Protein AF-A0A9W8AQ54-F1 (afdb_monomer)

Foldseek 3Di:
DDFFAKDWFAWAFWWWWLDLVLDFPPQRQDEPPQWDQELVRDTHNDRPPPDRLLCLPDPAQPVRRDIGTTHGQGTFMQGRDDPVCNNVSRNVRSCVVRVHDCQQEDDRPDDHDTTYGSPRDQPPDPLDDDCPQVVNVVVVVLVVVLVVLLVVLVVVQCVLCVVVVVVVVVVVVVVVVVPPDDDDDDDDPPPPFPKDKWFWAADPSLVVSLVSLVVVLVVLVVVLVVLVCLCVCNPVVAHVVSQSNDPVSSVVVNVVSVVVSVVSVVVCVVCVVPSVVSSTHIDDNVPHPDMDIDTPDPPPPPPPDPDVVVVVVVVVVVPDDPPD

Mean predicted aligned error: 15.71 Å

Solvent-accessible surface area (backbone atoms only — not comparable to full-atom values): 19118 Å² total; per-residue (Å²): 133,84,81,56,53,66,43,70,71,41,70,38,67,42,44,21,13,66,43,67,86,58,34,56,92,92,25,53,74,85,56,62,94,83,37,44,80,26,30,74,51,46,62,35,80,72,51,91,87,50,67,40,62,56,32,61,82,45,98,60,40,96,85,72,55,66,55,34,40,30,43,81,52,64,63,43,69,40,75,55,48,54,80,92,49,43,67,64,54,48,52,51,51,42,30,60,77,67,73,51,60,74,83,43,42,38,50,57,93,54,94,48,87,38,22,24,33,47,62,52,76,71,74,84,54,71,93,60,90,57,90,78,42,70,67,56,46,52,52,51,50,53,51,52,51,50,53,49,48,50,50,52,48,52,52,50,48,56,59,66,32,52,63,50,52,51,53,56,53,52,53,50,55,54,65,66,64,71,71,79,67,87,88,76,94,73,96,67,94,70,75,82,70,74,66,44,76,42,7,28,31,88,40,73,70,29,52,52,50,51,49,48,56,51,52,53,55,52,47,48,54,52,51,53,51,50,52,57,38,19,56,72,14,72,71,68,76,34,55,21,41,92,35,65,61,31,69,69,53,39,49,54,51,51,52,54,52,47,53,54,44,50,52,52,51,49,53,50,56,75,38,49,91,48,46,70,60,67,36,29,45,65,42,57,62,92,75,25,83,43,77,48,78,47,69,76,74,75,79,80,75,80,83,81,71,96,47,72,66,59,58,49,52,51,60,56,61,73,63,61,75,86,80,128

Secondary structure (DSSP, 8-state):
-PPPPPEEEEEPPPEEESSGGGSPTT----PPTT-EE-TTS-EES--TT---GGGTTSSS-TTSPPPEEPPPP-EEEETT--GGGHHHHHHHHHHHHTT--TTTEEETTS--SSEEE--PPP----SS--TT-HHHHHHHHHHHHHHHHHHHHHHHHHHHHHHHHHHHHHHHHHHHHTT-S-------------EEEEEEEE-HHHHHHHHHHHHHHHHHHHHHHHHHHHHTTTTTSSTTTTTTT-HHHHHHHHHHHHHHHHHHHHHHHHHHHHHHHHTEEEE-TTT-SEEEEEE------------HHHHHHHHHHTTS----

Organism: NCBI:txid1520584

Structure (mmCIF, N/CA/C/O backbone):
data_AF-A0A9W8AQ54-F1
#
_entry.id   AF-A0A9W8AQ54-F1
#
loop_
_atom_site.group_PDB
_atom_site.id
_atom_site.type_symbol
_atom_site.label_atom_id
_atom_site.label_alt_id
_atom_site.label_comp_id
_atom_site.label_asym_id
_atom_site.label_entity_id
_atom_site.label_seq_id
_atom_site.pdbx_PDB_ins_code
_atom_site.Cartn_x
_atom_site.Cartn_y
_atom_site.Cartn_z
_atom_site.occupancy
_atom_site.B_iso_or_equiv
_atom_site.auth_seq_id
_atom_site.auth_comp_id
_atom_site.auth_asym_id
_atom_site.auth_atom_id
_atom_site.pdbx_PDB_model_num
ATOM 1 N N . GLN A 1 1 ? 33.619 10.192 3.215 1.00 60.91 1 GLN A N 1
ATOM 2 C CA . GLN A 1 1 ? 32.797 9.837 2.039 1.00 60.91 1 GLN A CA 1
ATOM 3 C C . GLN A 1 1 ? 32.658 8.324 2.037 1.00 60.91 1 GLN A C 1
ATOM 5 O O . GLN A 1 1 ? 33.678 7.659 2.167 1.00 60.91 1 GLN A O 1
ATOM 10 N N . CYS A 1 2 ? 31.439 7.783 2.000 1.00 71.31 2 CYS A N 1
ATOM 11 C CA . CYS A 1 2 ? 31.256 6.331 1.921 1.00 71.31 2 CYS A CA 1
ATOM 12 C C . CYS A 1 2 ? 31.605 5.849 0.502 1.00 71.31 2 CYS A C 1
ATOM 14 O O . CYS A 1 2 ? 31.179 6.505 -0.453 1.00 71.31 2 CYS A O 1
ATOM 16 N N . PRO A 1 3 ? 32.363 4.749 0.343 1.00 82.56 3 PRO A N 1
ATOM 17 C CA . PRO A 1 3 ? 32.646 4.187 -0.972 1.00 82.56 3 PRO A CA 1
ATOM 18 C C . PRO A 1 3 ? 31.347 3.700 -1.624 1.00 82.56 3 PRO A C 1
ATOM 20 O O . PRO A 1 3 ? 30.475 3.141 -0.955 1.00 82.56 3 PRO A O 1
ATOM 23 N N . LEU A 1 4 ? 31.204 3.942 -2.927 1.00 85.06 4 LEU A N 1
ATOM 24 C CA . LEU A 1 4 ? 30.067 3.446 -3.698 1.00 85.06 4 LEU A CA 1
ATOM 25 C C . LEU A 1 4 ? 30.150 1.918 -3.788 1.00 85.06 4 LEU A C 1
ATOM 27 O O . LEU A 1 4 ? 31.212 1.364 -4.061 1.00 85.06 4 LEU A O 1
ATOM 31 N N . LEU A 1 5 ? 29.030 1.244 -3.539 1.00 86.94 5 LEU A N 1
ATOM 32 C CA . LEU A 1 5 ? 28.952 -0.215 -3.571 1.00 86.94 5 LEU A CA 1
ATOM 33 C C . LEU A 1 5 ? 28.922 -0.724 -5.015 1.00 86.94 5 LEU A C 1
ATOM 35 O O . LEU A 1 5 ? 28.364 -0.080 -5.906 1.00 86.94 5 LEU A O 1
ATOM 39 N N . ASN A 1 6 ? 29.482 -1.911 -5.231 1.00 87.31 6 ASN A N 1
ATOM 40 C CA . ASN A 1 6 ? 29.351 -2.615 -6.501 1.00 87.31 6 ASN A CA 1
ATOM 41 C C . ASN A 1 6 ? 27.953 -3.217 -6.598 1.00 87.31 6 ASN A C 1
ATOM 43 O O . ASN A 1 6 ? 27.416 -3.721 -5.608 1.00 87.31 6 ASN A O 1
ATOM 47 N N . LYS A 1 7 ? 27.369 -3.173 -7.793 1.00 86.81 7 LYS A N 1
ATOM 48 C CA . LYS A 1 7 ? 26.074 -3.787 -8.056 1.00 86.81 7 LYS A CA 1
ATOM 49 C C . LYS A 1 7 ? 26.233 -4.867 -9.111 1.00 86.81 7 LYS A C 1
ATOM 51 O O . LYS A 1 7 ? 26.654 -4.566 -10.223 1.00 86.81 7 LYS A O 1
ATOM 56 N N . GLN A 1 8 ? 25.911 -6.094 -8.725 1.00 88.62 8 GLN A N 1
ATOM 57 C CA . GLN A 1 8 ? 26.023 -7.269 -9.579 1.00 88.62 8 GLN A CA 1
ATOM 58 C C . GLN A 1 8 ? 24.706 -7.562 -10.298 1.00 88.62 8 GLN A C 1
ATOM 60 O O . GLN A 1 8 ? 23.647 -7.093 -9.865 1.00 88.62 8 GLN A O 1
ATOM 65 N N . ASP A 1 9 ? 24.795 -8.321 -11.387 1.00 86.06 9 ASP A N 1
ATOM 66 C CA . ASP A 1 9 ? 23.662 -8.883 -12.131 1.00 86.06 9 ASP A CA 1
ATOM 67 C C . ASP A 1 9 ? 22.631 -7.847 -12.612 1.00 86.06 9 ASP A C 1
ATOM 69 O O . ASP A 1 9 ? 21.414 -8.063 -12.609 1.00 86.06 9 ASP A O 1
ATOM 73 N N . MET A 1 10 ? 23.104 -6.680 -13.045 1.00 86.12 10 MET A N 1
ATOM 74 C CA . MET A 1 10 ? 22.232 -5.658 -13.611 1.00 86.12 10 MET A CA 1
ATOM 75 C C . MET A 1 10 ? 21.844 -6.036 -15.039 1.00 86.12 10 MET A C 1
ATOM 77 O O . MET A 1 10 ? 22.695 -6.113 -15.917 1.00 86.12 10 MET A O 1
ATOM 81 N N . SER A 1 11 ? 20.549 -6.248 -15.280 1.00 87.50 11 SER A N 1
ATOM 82 C CA . SER A 1 11 ? 20.026 -6.509 -16.625 1.00 87.50 11 SER A CA 1
ATOM 83 C C . SER A 1 11 ? 20.235 -5.302 -17.540 1.00 87.50 11 SER A C 1
ATOM 85 O O . SER A 1 11 ? 19.928 -4.162 -17.168 1.00 87.50 11 SER A O 1
ATOM 87 N N . CYS A 1 12 ? 20.769 -5.572 -18.728 1.00 88.81 12 CYS A N 1
ATOM 88 C CA . CYS A 1 12 ? 20.977 -4.565 -19.749 1.00 88.81 12 CYS A CA 1
ATOM 89 C C . CYS A 1 12 ? 19.658 -4.152 -20.424 1.00 88.81 12 CYS A C 1
ATOM 91 O O . CYS A 1 12 ? 18.777 -4.988 -20.637 1.00 88.81 12 CYS A O 1
ATOM 93 N N . PRO A 1 13 ? 19.499 -2.861 -20.771 1.00 89.38 13 PRO A N 1
ATOM 94 C CA . PRO A 1 13 ? 18.340 -2.408 -21.519 1.00 89.38 13 PRO A CA 1
ATOM 95 C C . PRO A 1 13 ? 18.321 -3.021 -22.923 1.00 89.38 13 PRO A C 1
ATOM 97 O O . PRO A 1 13 ? 19.358 -3.348 -23.505 1.00 89.38 13 PRO A O 1
ATOM 100 N N . LEU A 1 14 ? 17.113 -3.165 -23.465 1.00 90.19 14 LEU A N 1
ATOM 101 C CA . LEU A 1 14 ? 16.890 -3.676 -24.812 1.00 90.19 14 LEU A CA 1
ATOM 102 C C . LEU A 1 14 ? 17.494 -2.716 -25.846 1.00 90.19 14 LEU A C 1
ATOM 104 O O . LEU A 1 14 ? 17.351 -1.499 -25.722 1.00 90.19 14 LEU A O 1
ATOM 108 N N . ILE A 1 15 ? 18.151 -3.261 -26.868 1.00 91.50 15 ILE A N 1
ATOM 109 C CA . ILE A 1 15 ? 18.647 -2.482 -28.006 1.00 91.50 15 ILE A CA 1
ATOM 110 C C . ILE A 1 15 ? 17.586 -2.518 -29.099 1.00 91.50 15 ILE A C 1
ATOM 112 O O . ILE A 1 15 ? 17.071 -3.583 -29.436 1.00 91.50 15 ILE A O 1
ATOM 116 N N . CYS A 1 16 ? 17.272 -1.350 -29.643 1.00 91.38 16 CYS A N 1
ATOM 117 C CA . CYS A 1 16 ? 16.251 -1.155 -30.655 1.00 91.38 16 CYS A CA 1
ATOM 118 C C . CYS A 1 16 ? 16.870 -0.504 -31.883 1.00 91.38 16 CYS A C 1
ATOM 120 O O . CYS A 1 16 ? 17.389 0.606 -31.808 1.00 91.38 16 CYS A O 1
ATOM 122 N N . THR A 1 17 ? 16.830 -1.180 -33.020 1.00 92.31 17 THR A N 1
ATOM 123 C CA . THR A 1 17 ? 17.527 -0.749 -34.233 1.00 92.31 17 THR A CA 1
ATOM 124 C C . THR A 1 17 ? 16.549 -0.379 -35.332 1.00 92.31 17 THR A C 1
ATOM 126 O O . THR A 1 17 ? 15.421 -0.858 -35.369 1.00 92.31 17 THR A O 1
ATOM 129 N N . THR A 1 18 ? 16.964 0.471 -36.268 1.00 88.44 18 THR A N 1
ATOM 130 C CA . THR A 1 18 ? 16.125 0.806 -37.437 1.00 88.44 18 THR A CA 1
ATOM 131 C C . THR A 1 18 ? 16.011 -0.359 -38.420 1.00 88.44 18 THR A C 1
ATOM 133 O O . THR A 1 18 ? 15.066 -0.431 -39.204 1.00 88.44 18 THR A O 1
ATOM 136 N N . LYS A 1 19 ? 16.970 -1.291 -38.373 1.00 88.88 19 LYS A N 1
ATOM 137 C CA . LYS A 1 19 ? 16.975 -2.536 -39.140 1.00 88.88 19 LYS A CA 1
ATOM 138 C C . LYS A 1 19 ? 17.475 -3.688 -38.268 1.00 88.88 19 LYS A C 1
ATOM 140 O O . LYS A 1 19 ? 18.441 -3.485 -37.528 1.00 88.88 19 LYS A O 1
ATOM 145 N N . PRO A 1 20 ? 16.917 -4.903 -38.404 1.00 88.19 20 PRO A N 1
ATOM 146 C CA . PRO A 1 20 ? 17.389 -6.079 -37.665 1.00 88.19 20 PRO A CA 1
ATOM 147 C C . PRO A 1 20 ? 18.885 -6.377 -37.864 1.00 88.19 20 PRO A C 1
ATOM 149 O O . PRO A 1 20 ? 19.552 -6.834 -36.945 1.00 88.19 20 PRO A O 1
ATOM 152 N N . GLU A 1 21 ? 19.430 -6.045 -39.037 1.00 89.31 21 GLU A N 1
ATOM 153 C CA . GLU A 1 21 ? 20.851 -6.214 -39.393 1.00 89.31 21 GLU A CA 1
ATOM 154 C C . GLU A 1 21 ? 21.805 -5.317 -38.593 1.00 89.31 21 GLU A C 1
ATOM 156 O O . GLU A 1 21 ? 23.007 -5.556 -38.561 1.00 89.31 21 GLU A O 1
ATOM 161 N N . TYR A 1 22 ? 21.292 -4.257 -37.966 1.00 91.56 22 TYR A N 1
ATOM 162 C CA . TYR A 1 22 ? 22.093 -3.380 -37.116 1.00 91.56 22 TYR A CA 1
ATOM 163 C C . TYR A 1 22 ? 22.153 -3.865 -35.672 1.00 91.56 22 TYR A C 1
ATOM 165 O O . TYR A 1 22 ? 22.685 -3.152 -34.827 1.00 91.56 22 TYR A O 1
ATOM 173 N N . CYS A 1 23 ? 21.606 -5.040 -35.359 1.00 91.00 23 CYS A N 1
ATOM 174 C CA . CYS A 1 23 ? 21.798 -5.626 -34.044 1.00 91.00 23 CYS A CA 1
ATOM 175 C C . CYS A 1 23 ? 23.272 -6.024 -33.839 1.00 91.00 23 CYS A C 1
ATOM 177 O O . CYS A 1 23 ? 23.932 -6.467 -34.779 1.00 91.00 23 CYS A O 1
ATOM 179 N N . PRO A 1 24 ? 23.810 -5.887 -32.616 1.00 90.44 24 PRO A N 1
ATOM 180 C CA . PRO A 1 24 ? 25.145 -6.374 -32.291 1.00 90.44 24 PRO A CA 1
ATOM 181 C C . PRO A 1 24 ? 25.302 -7.876 -32.567 1.00 90.44 24 PRO A C 1
ATOM 183 O O . PRO A 1 24 ? 24.340 -8.631 -32.368 1.00 90.44 24 PRO A O 1
ATOM 186 N N . PRO A 1 25 ? 26.515 -8.341 -32.917 1.00 87.44 25 PRO A N 1
ATOM 187 C CA . PRO A 1 25 ? 26.765 -9.758 -33.150 1.00 87.44 25 PRO A CA 1
ATOM 188 C C . PRO A 1 25 ? 26.400 -10.580 -31.905 1.00 87.44 25 PRO A C 1
ATOM 190 O O . PRO A 1 25 ? 26.826 -10.276 -30.791 1.00 87.44 25 PRO A O 1
ATOM 193 N N . GLY A 1 26 ? 25.583 -11.619 -32.093 1.00 85.50 26 GLY A N 1
ATOM 194 C CA . GLY A 1 26 ? 25.056 -12.465 -31.012 1.00 85.50 26 GLY A CA 1
ATOM 195 C C . GLY A 1 26 ? 23.721 -12.005 -30.410 1.00 85.50 26 GLY A C 1
ATOM 196 O O . GLY A 1 26 ? 23.089 -12.779 -29.687 1.00 85.50 26 GLY A O 1
ATOM 197 N N . LEU A 1 27 ? 23.258 -10.794 -30.743 1.00 89.25 27 LEU A N 1
ATOM 198 C CA . LEU A 1 27 ? 21.919 -10.288 -30.407 1.00 89.25 27 LEU A CA 1
ATOM 199 C C . LEU A 1 27 ? 20.999 -10.161 -31.627 1.00 89.25 27 LEU A C 1
ATOM 201 O O . LEU A 1 27 ? 19.867 -9.689 -31.503 1.00 89.25 27 LEU A O 1
ATOM 205 N N . GLU A 1 28 ? 21.475 -10.588 -32.792 1.00 89.19 28 GLU A N 1
ATOM 206 C CA . GLU A 1 28 ? 20.687 -10.652 -34.015 1.00 89.19 28 GLU A CA 1
ATOM 207 C C . GLU A 1 28 ? 19.504 -11.623 -33.847 1.00 89.19 28 GLU A C 1
ATOM 209 O O . GLU A 1 28 ? 19.679 -12.753 -33.370 1.00 89.19 28 GLU A O 1
ATOM 214 N N . PRO A 1 29 ? 18.284 -11.194 -34.198 1.00 87.12 29 PRO A N 1
ATOM 215 C CA . PRO A 1 29 ? 17.122 -12.064 -34.184 1.00 87.12 29 PRO A CA 1
ATOM 216 C C . PRO A 1 29 ? 17.163 -13.020 -35.381 1.00 87.12 29 PRO A C 1
ATOM 218 O O . PRO A 1 29 ? 17.184 -12.586 -36.531 1.00 87.12 29 PRO A O 1
ATOM 221 N N . ASP A 1 30 ? 17.122 -14.324 -35.112 1.00 89.75 30 ASP A N 1
ATOM 222 C CA . ASP A 1 30 ? 17.021 -15.364 -36.140 1.00 89.75 30 ASP A CA 1
ATOM 223 C C . ASP A 1 30 ? 15.588 -15.912 -36.178 1.00 89.75 30 ASP A C 1
ATOM 225 O O . ASP A 1 30 ? 15.148 -16.608 -35.256 1.00 89.75 30 ASP A O 1
ATOM 229 N N . CYS A 1 31 ? 14.835 -15.547 -37.220 1.00 87.31 31 CYS A N 1
ATOM 230 C CA . CYS A 1 31 ? 13.462 -16.006 -37.409 1.00 87.31 31 CYS A CA 1
ATOM 231 C C . CYS A 1 31 ? 13.394 -17.163 -38.415 1.00 87.31 31 CYS A C 1
ATOM 233 O O . CYS A 1 31 ? 13.912 -17.051 -39.530 1.00 87.31 31 CYS A O 1
ATOM 235 N N . PRO A 1 32 ? 12.688 -18.262 -38.089 1.00 91.69 32 PRO A N 1
ATOM 236 C CA . PRO A 1 32 ? 12.525 -19.376 -39.011 1.00 91.69 32 PRO A CA 1
ATOM 237 C C . PRO A 1 32 ? 11.721 -18.959 -40.251 1.00 91.69 32 PRO A C 1
ATOM 239 O O . PRO A 1 32 ? 10.906 -18.033 -40.226 1.00 91.69 32 PRO A O 1
ATOM 242 N N . ARG A 1 33 ? 11.931 -19.682 -41.359 1.00 90.06 33 ARG A N 1
ATOM 243 C CA . ARG A 1 33 ? 11.308 -19.375 -42.658 1.00 90.06 33 ARG A CA 1
ATOM 244 C C . ARG A 1 33 ? 9.786 -19.227 -42.536 1.00 90.06 33 ARG A C 1
ATOM 246 O O . ARG A 1 33 ? 9.097 -20.144 -42.091 1.00 90.06 33 ARG A O 1
ATOM 253 N N . GLY A 1 34 ? 9.269 -18.088 -43.001 1.00 87.31 34 GLY A N 1
ATOM 254 C CA . GLY A 1 34 ? 7.837 -17.772 -43.003 1.00 87.31 34 GLY A CA 1
ATOM 255 C C . GLY A 1 34 ? 7.326 -17.077 -41.739 1.00 87.31 34 GLY A C 1
ATOM 256 O O . GLY A 1 34 ? 6.113 -16.957 -41.586 1.00 87.31 34 GLY A O 1
ATOM 257 N N . GLN A 1 35 ? 8.215 -16.641 -40.844 1.00 91.00 35 GLN A N 1
ATOM 258 C CA . GLN A 1 35 ? 7.897 -15.761 -39.719 1.00 91.00 35 GLN A CA 1
ATOM 259 C C . GLN A 1 35 ? 8.627 -14.422 -39.866 1.00 91.00 35 GLN A C 1
ATOM 261 O O . GLN A 1 35 ? 9.705 -14.356 -40.454 1.00 91.00 35 GLN A O 1
ATOM 266 N N . SER A 1 36 ? 8.036 -13.365 -39.319 1.00 88.88 36 SER A N 1
ATOM 267 C CA . SER A 1 36 ? 8.627 -12.032 -39.210 1.00 88.88 36 SER A CA 1
ATOM 268 C C . SER A 1 36 ? 8.912 -11.695 -37.750 1.00 88.88 36 SER A C 1
ATOM 270 O O . SER A 1 36 ? 8.201 -12.150 -36.853 1.00 88.88 36 SER A O 1
ATOM 272 N N . LEU A 1 37 ? 9.936 -10.874 -37.518 1.00 89.81 37 LEU A N 1
ATOM 273 C CA . LEU A 1 37 ? 10.240 -10.330 -36.200 1.00 89.81 37 LEU A CA 1
ATOM 274 C C . LEU A 1 37 ? 9.149 -9.340 -35.776 1.00 89.81 37 LEU A C 1
ATOM 276 O O . LEU A 1 37 ? 8.926 -8.331 -36.447 1.00 89.81 37 LEU A O 1
ATOM 280 N N . CYS A 1 38 ? 8.488 -9.627 -34.662 1.00 88.00 38 CYS A N 1
ATOM 281 C CA . CYS A 1 38 ? 7.476 -8.765 -34.076 1.00 88.00 38 CYS A CA 1
ATOM 282 C C . CYS A 1 38 ? 8.088 -7.748 -33.101 1.00 88.00 38 CYS A C 1
ATOM 284 O O . CYS A 1 38 ? 9.241 -7.853 -32.679 1.00 88.00 38 CYS A O 1
ATOM 286 N N . GLY A 1 39 ? 7.294 -6.743 -32.721 1.00 84.12 39 GLY A N 1
ATOM 287 C CA . GLY A 1 39 ? 7.725 -5.649 -31.844 1.00 84.12 39 GLY A CA 1
ATOM 288 C C . GLY A 1 39 ? 8.056 -6.051 -30.397 1.00 84.12 39 GLY A C 1
ATOM 289 O O . GLY A 1 39 ? 8.547 -5.223 -29.634 1.00 84.12 39 GLY A O 1
ATOM 290 N N . ASP A 1 40 ? 7.811 -7.299 -30.007 1.00 82.06 40 ASP A N 1
ATOM 291 C CA . ASP A 1 40 ? 8.204 -7.877 -28.719 1.00 82.06 40 ASP A CA 1
ATOM 292 C C . ASP A 1 40 ? 9.521 -8.674 -28.781 1.00 82.06 40 ASP A C 1
ATOM 294 O O . ASP A 1 40 ? 9.961 -9.203 -27.762 1.00 82.06 40 ASP A O 1
ATOM 298 N N . GLY A 1 41 ? 10.150 -8.768 -29.959 1.00 83.94 41 GLY A N 1
ATOM 299 C CA . GLY A 1 41 ? 11.363 -9.556 -30.186 1.00 83.94 41 GLY A CA 1
ATOM 300 C C . GLY A 1 41 ? 11.102 -11.032 -30.476 1.00 83.94 41 GLY A C 1
ATOM 301 O O . GLY A 1 41 ? 12.055 -11.795 -30.626 1.00 83.94 41 GLY A O 1
ATOM 302 N N . THR A 1 42 ? 9.837 -11.453 -30.575 1.00 88.31 42 THR A N 1
ATOM 303 C CA . THR A 1 42 ? 9.475 -12.821 -30.957 1.00 88.31 42 THR A CA 1
ATOM 304 C C . THR A 1 42 ? 9.233 -12.932 -32.460 1.00 88.31 42 THR A C 1
ATOM 306 O O . THR A 1 42 ? 8.836 -11.976 -33.123 1.00 88.31 42 THR A O 1
ATOM 309 N N . CYS A 1 43 ? 9.478 -14.115 -33.018 1.00 89.00 43 CYS A N 1
ATOM 310 C CA . CYS A 1 43 ? 9.192 -14.406 -34.419 1.00 89.00 43 CYS A CA 1
ATOM 311 C C . CYS A 1 43 ? 7.79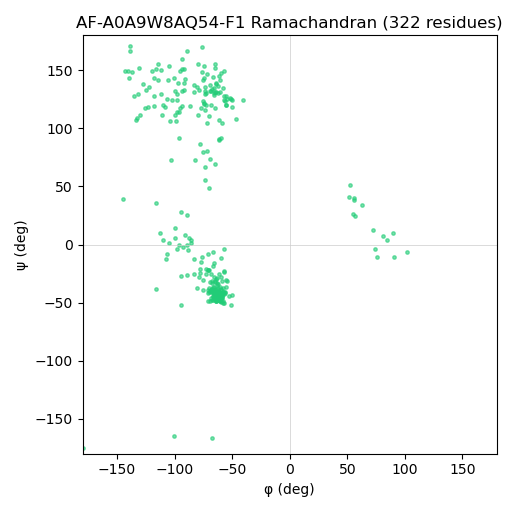8 -15.027 -34.528 1.00 89.00 43 CYS A C 1
ATOM 313 O O . CYS A 1 43 ? 7.543 -16.086 -33.952 1.00 89.00 43 CYS A O 1
ATOM 315 N N . GLN A 1 44 ? 6.888 -14.379 -35.257 1.00 91.62 44 GLN A N 1
ATOM 316 C CA . GLN A 1 44 ? 5.531 -14.886 -35.486 1.00 91.62 44 GLN A CA 1
ATOM 317 C C . GLN A 1 44 ? 5.100 -14.660 -36.939 1.00 91.62 44 GLN A C 1
ATOM 319 O O . GLN A 1 44 ? 5.747 -13.941 -37.697 1.00 91.62 44 GLN A O 1
ATOM 324 N N . LYS A 1 45 ? 4.015 -15.320 -37.359 1.00 89.38 45 LYS A N 1
ATOM 325 C CA . LYS A 1 45 ? 3.450 -15.148 -38.712 1.00 89.38 45 LYS A CA 1
ATOM 326 C C . LYS A 1 45 ? 2.620 -13.872 -38.854 1.00 89.38 45 LYS A C 1
ATOM 328 O O . LYS A 1 45 ? 2.503 -13.356 -39.958 1.00 89.38 45 LYS A O 1
ATOM 333 N N . ASP A 1 46 ? 2.034 -13.404 -37.756 1.00 89.94 46 ASP A N 1
ATOM 334 C CA . ASP A 1 46 ? 1.238 -12.184 -37.692 1.00 89.94 46 ASP A CA 1
ATOM 335 C C . ASP A 1 46 ? 1.649 -11.394 -36.444 1.00 89.94 46 ASP A C 1
ATOM 337 O O . ASP A 1 46 ? 1.683 -11.945 -35.346 1.00 89.94 46 ASP A O 1
ATOM 341 N N . CYS A 1 47 ? 1.981 -10.117 -36.628 1.00 85.12 47 CYS A N 1
ATOM 342 C CA . CYS A 1 47 ? 2.415 -9.209 -35.566 1.00 85.12 47 CYS A CA 1
ATOM 343 C C . CYS A 1 47 ? 1.394 -8.085 -35.306 1.00 85.12 47 CYS A C 1
ATOM 345 O O . CYS A 1 47 ? 1.706 -7.130 -34.597 1.00 85.12 47 CYS A O 1
ATOM 347 N N . SER A 1 48 ? 0.191 -8.165 -35.887 1.00 83.06 48 SER A N 1
ATOM 348 C CA . SER A 1 48 ? -0.803 -7.080 -35.907 1.00 83.06 48 SER A CA 1
ATOM 349 C C . SER A 1 48 ? -1.308 -6.634 -34.524 1.00 83.06 48 SER A C 1
ATOM 351 O O . SER A 1 48 ? -1.700 -5.481 -34.361 1.00 83.06 48 SER A O 1
ATOM 353 N N . LEU A 1 49 ? -1.255 -7.511 -33.515 1.00 82.00 49 LEU A N 1
ATOM 354 C CA . LEU A 1 49 ? -1.688 -7.231 -32.135 1.00 82.00 49 LEU A CA 1
ATOM 355 C C . LEU A 1 49 ? -0.535 -7.018 -31.140 1.00 82.00 49 LEU A C 1
ATOM 357 O O . LEU A 1 49 ? -0.782 -6.830 -29.948 1.00 82.00 49 LEU A O 1
ATOM 361 N N . ILE A 1 50 ? 0.721 -7.067 -31.591 1.00 81.44 50 ILE A N 1
ATOM 362 C CA . ILE A 1 50 ? 1.883 -7.046 -30.698 1.00 81.44 50 ILE A CA 1
ATOM 363 C C . ILE A 1 50 ? 2.406 -5.621 -30.565 1.00 81.44 50 ILE A C 1
ATOM 365 O O . ILE A 1 50 ? 2.863 -5.006 -31.528 1.00 81.44 50 ILE A O 1
ATOM 369 N N . LEU A 1 51 ? 2.364 -5.101 -29.337 1.00 82.00 51 LEU A N 1
ATOM 370 C CA . LEU A 1 51 ? 2.888 -3.778 -29.031 1.00 82.00 51 LEU A CA 1
ATOM 371 C C . LEU A 1 51 ? 4.417 -3.773 -29.143 1.00 82.00 51 LEU A C 1
ATOM 373 O O . LEU A 1 51 ? 5.096 -4.619 -28.559 1.00 82.00 51 LEU A O 1
ATOM 377 N N . ASN A 1 52 ? 4.960 -2.781 -29.844 1.00 84.31 52 ASN A N 1
ATOM 378 C CA . ASN A 1 52 ? 6.400 -2.627 -29.978 1.00 84.31 52 ASN A CA 1
ATOM 379 C C . ASN A 1 52 ? 7.030 -2.106 -28.678 1.00 84.31 52 ASN A C 1
ATOM 381 O O . ASN A 1 52 ? 6.776 -0.970 -28.264 1.00 84.31 52 ASN A O 1
ATOM 385 N N . GLN A 1 53 ? 7.878 -2.923 -28.053 1.00 84.19 53 GLN A N 1
ATOM 386 C CA . GLN A 1 53 ? 8.590 -2.569 -26.825 1.00 84.19 53 GLN A CA 1
ATOM 387 C C . GLN A 1 53 ? 9.558 -1.395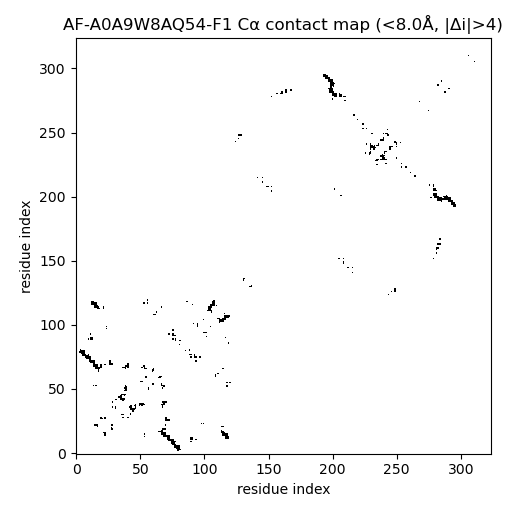 -27.043 1.00 84.19 53 GLN A C 1
ATOM 389 O O . GLN A 1 53 ? 9.739 -0.578 -26.141 1.00 84.19 53 GLN A O 1
ATOM 394 N N . CYS A 1 54 ? 10.098 -1.240 -28.255 1.00 86.38 54 CYS A N 1
ATOM 395 C CA . CYS A 1 54 ? 11.004 -0.151 -28.624 1.00 86.38 54 CYS A CA 1
ATOM 396 C C . CYS A 1 54 ? 10.330 1.218 -28.734 1.00 86.38 54 CYS A C 1
ATOM 398 O O . CYS A 1 54 ? 10.991 2.249 -28.621 1.00 86.38 54 CYS A O 1
ATOM 400 N N . ASN A 1 55 ? 9.011 1.256 -28.935 1.00 84.06 55 ASN A N 1
ATOM 401 C CA . ASN A 1 55 ? 8.285 2.518 -29.060 1.00 84.06 55 ASN A CA 1
ATOM 402 C C . ASN A 1 55 ? 7.876 3.100 -27.702 1.00 84.06 55 ASN A C 1
ATOM 404 O O . ASN A 1 55 ? 7.231 4.144 -27.659 1.00 84.06 55 ASN A O 1
ATOM 408 N N . CYS A 1 56 ? 8.222 2.453 -26.584 1.00 78.38 56 CYS A N 1
ATOM 409 C CA . CYS A 1 56 ? 7.939 2.959 -25.238 1.00 78.38 56 CYS A CA 1
ATOM 410 C C . CYS A 1 56 ? 6.452 3.287 -24.984 1.00 78.38 56 CYS A C 1
ATOM 412 O O . CYS A 1 56 ? 6.112 4.115 -24.136 1.00 78.38 56 CYS A O 1
ATOM 414 N N . GLY A 1 57 ? 5.548 2.621 -25.711 1.00 74.25 57 GLY A N 1
ATOM 415 C CA . GLY A 1 57 ? 4.104 2.855 -25.661 1.00 74.25 57 GLY A CA 1
ATOM 416 C C . GLY A 1 57 ? 3.597 4.040 -26.491 1.00 74.25 57 GLY A C 1
ATOM 417 O O . GLY A 1 57 ? 2.417 4.361 -26.373 1.00 74.25 57 GLY A O 1
ATOM 418 N N . ALA A 1 58 ? 4.446 4.681 -27.297 1.00 72.81 58 ALA A N 1
ATOM 419 C CA . ALA A 1 58 ? 4.019 5.564 -28.378 1.00 72.81 58 ALA A CA 1
ATOM 420 C C . ALA A 1 58 ? 3.607 4.742 -29.612 1.00 72.81 58 ALA A C 1
ATOM 422 O O . ALA A 1 58 ? 4.078 3.621 -29.808 1.00 72.81 58 ALA A O 1
ATOM 423 N N . GLU A 1 59 ? 2.745 5.302 -30.463 1.00 69.62 59 GLU A N 1
ATOM 424 C CA . GLU A 1 59 ? 2.378 4.666 -31.738 1.00 69.62 59 GLU A CA 1
ATOM 425 C C . GLU A 1 59 ? 3.586 4.596 -32.686 1.00 69.62 59 GLU A C 1
ATOM 427 O O . GLU A 1 59 ? 3.799 3.587 -33.357 1.00 69.62 59 GLU A O 1
ATOM 432 N N . THR A 1 60 ? 4.439 5.625 -32.669 1.00 72.75 60 THR A N 1
ATOM 433 C CA . THR A 1 60 ? 5.636 5.729 -33.513 1.00 72.75 60 THR A CA 1
ATOM 434 C C . THR A 1 60 ? 6.817 6.328 -32.754 1.00 72.75 60 THR A C 1
ATOM 436 O O . THR A 1 60 ? 6.641 7.176 -31.877 1.00 72.75 60 THR A O 1
ATOM 439 N N . TYR A 1 61 ? 8.036 5.926 -33.125 1.00 77.19 61 TYR A N 1
ATOM 440 C CA . TYR A 1 61 ? 9.263 6.587 -32.677 1.00 77.19 61 TYR A CA 1
ATOM 441 C C . TYR A 1 61 ? 9.271 8.061 -33.142 1.00 77.19 61 TYR A C 1
ATOM 443 O O . TYR A 1 61 ? 8.836 8.322 -34.268 1.00 77.19 61 TYR A O 1
ATOM 451 N N . PRO A 1 62 ? 9.761 9.034 -32.342 1.00 70.12 62 PRO A N 1
ATOM 452 C CA . PRO A 1 62 ? 9.680 10.464 -32.674 1.00 70.12 62 PRO A CA 1
ATOM 453 C C . PRO A 1 62 ? 10.313 10.856 -34.017 1.00 70.12 62 PRO A C 1
ATOM 455 O O . PRO A 1 62 ? 9.911 11.850 -34.611 1.00 70.12 62 PRO A O 1
ATOM 458 N N . TYR A 1 63 ? 11.261 10.058 -34.515 1.00 77.38 63 TYR A N 1
ATOM 459 C CA . TYR A 1 63 ? 11.961 10.286 -35.785 1.00 77.38 63 TYR A CA 1
ATOM 460 C C . TYR A 1 63 ? 11.403 9.446 -36.950 1.00 77.38 63 TYR A C 1
ATOM 462 O O . TYR A 1 63 ? 12.038 9.312 -37.991 1.00 77.38 63 TYR A O 1
ATOM 470 N N . GLY A 1 64 ? 10.213 8.855 -36.789 1.00 68.88 64 GLY A N 1
ATOM 471 C CA . GLY A 1 64 ? 9.424 8.253 -37.871 1.00 68.88 64 GLY A CA 1
ATOM 472 C C . GLY A 1 64 ? 9.899 6.893 -38.400 1.00 68.88 64 GLY A C 1
ATOM 473 O O . GLY A 1 64 ? 9.152 6.244 -39.129 1.00 68.88 64 GLY A O 1
ATOM 474 N N . ALA A 1 65 ? 11.094 6.424 -38.032 1.00 78.50 65 ALA A N 1
ATOM 475 C CA . ALA A 1 65 ? 11.574 5.097 -38.414 1.00 78.50 65 ALA A CA 1
ATOM 476 C C . ALA A 1 65 ? 10.983 3.997 -37.503 1.00 78.50 65 ALA A C 1
ATOM 478 O O . ALA A 1 65 ? 10.976 4.166 -36.279 1.00 78.50 65 ALA A O 1
ATOM 479 N N . PRO A 1 66 ? 10.514 2.860 -38.055 1.00 84.00 66 PRO A N 1
ATOM 480 C CA . PRO A 1 66 ? 10.144 1.707 -37.244 1.00 84.00 66 PRO A CA 1
ATOM 481 C C . PRO A 1 66 ? 11.394 1.144 -36.560 1.00 84.00 66 PRO A C 1
ATOM 483 O O . PRO A 1 66 ? 12.419 0.920 -37.203 1.00 84.00 66 PRO A O 1
ATOM 486 N N . LEU A 1 67 ? 11.303 0.927 -35.250 1.00 88.75 67 LEU A N 1
ATOM 487 C CA . LEU A 1 67 ? 12.360 0.293 -34.472 1.00 88.75 67 LEU A CA 1
ATOM 488 C C . LEU A 1 67 ? 12.070 -1.196 -34.301 1.00 88.75 67 LEU A C 1
ATOM 490 O O . LEU A 1 67 ? 10.937 -1.586 -34.024 1.00 88.75 67 LEU A O 1
ATOM 494 N N . TYR A 1 68 ? 13.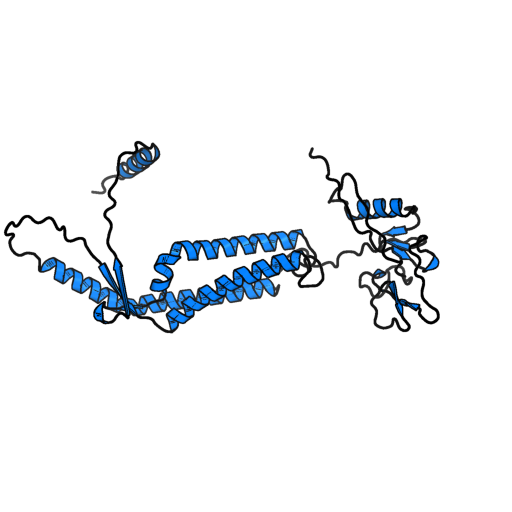105 -2.013 -34.414 1.00 90.50 68 TYR A N 1
ATOM 495 C CA . TYR A 1 68 ? 13.062 -3.453 -34.229 1.00 90.50 68 TYR A CA 1
ATOM 496 C C . TYR A 1 68 ? 13.848 -3.829 -32.971 1.00 90.50 68 TYR A C 1
ATOM 498 O O . TYR A 1 68 ? 14.987 -3.384 -32.816 1.00 90.50 68 TYR A O 1
ATOM 506 N N . PRO A 1 69 ? 13.268 -4.626 -32.063 1.00 92.50 69 PRO A N 1
ATOM 507 C CA . PRO A 1 69 ? 13.976 -5.090 -30.878 1.00 92.50 69 PRO A CA 1
ATOM 508 C C . PRO A 1 69 ? 15.015 -6.157 -31.242 1.00 92.50 69 PRO A C 1
ATOM 510 O O . PRO A 1 69 ? 14.703 -7.143 -31.910 1.00 92.50 69 PRO A O 1
ATOM 513 N N . CYS A 1 70 ? 16.245 -5.988 -30.762 1.00 91.19 70 CYS A N 1
ATOM 514 C CA . CYS A 1 70 ? 17.252 -7.046 -30.767 1.00 91.19 70 CYS A CA 1
ATOM 515 C C . CYS A 1 70 ? 16.963 -8.071 -29.658 1.00 91.19 70 CYS A C 1
ATOM 517 O O . CYS A 1 70 ? 16.136 -7.845 -28.773 1.00 91.19 70 CYS A O 1
ATOM 519 N N . LYS A 1 71 ? 17.669 -9.205 -29.658 1.00 87.81 71 LYS A N 1
ATOM 520 C CA . LYS A 1 71 ? 17.583 -10.177 -28.561 1.00 87.81 71 LYS A CA 1
ATOM 521 C C . LYS A 1 71 ? 18.002 -9.531 -27.233 1.00 87.81 71 LYS A C 1
ATOM 523 O O . LYS A 1 71 ? 18.868 -8.655 -27.207 1.00 87.81 71 LYS A O 1
ATOM 528 N N . ALA A 1 72 ? 17.398 -9.977 -26.130 1.00 82.81 72 ALA A N 1
ATOM 529 C CA . ALA A 1 72 ? 17.731 -9.483 -24.797 1.00 82.81 72 ALA A CA 1
ATOM 530 C C . ALA A 1 72 ? 19.234 -9.644 -24.512 1.00 82.81 72 ALA A C 1
ATOM 532 O O . ALA A 1 72 ? 19.801 -10.730 -24.662 1.00 82.81 72 ALA A O 1
ATOM 533 N N . SER A 1 73 ? 19.859 -8.544 -24.108 1.00 78.62 73 SER A N 1
ATOM 534 C CA . SER A 1 73 ? 21.244 -8.494 -23.659 1.00 78.62 73 SER A CA 1
ATOM 535 C C . SER A 1 73 ? 21.364 -9.109 -22.257 1.00 78.62 73 SER A C 1
ATOM 537 O O . SER A 1 73 ? 20.395 -9.176 -21.499 1.00 78.62 73 SER A O 1
ATOM 539 N N . GLY A 1 74 ? 22.548 -9.635 -21.935 1.00 84.69 74 GLY A N 1
ATOM 540 C CA . GLY A 1 74 ? 22.805 -10.316 -20.664 1.00 84.69 74 GLY A CA 1
ATOM 541 C C . GLY A 1 74 ? 22.771 -9.392 -19.439 1.00 84.69 74 GLY A C 1
ATOM 542 O O . GLY A 1 74 ? 22.313 -8.248 -19.483 1.00 84.69 74 GLY A O 1
ATOM 543 N N . THR A 1 75 ? 23.272 -9.903 -18.318 1.00 88.62 75 THR A N 1
ATOM 544 C CA . THR A 1 75 ? 23.504 -9.115 -17.105 1.00 88.62 75 THR A CA 1
ATOM 545 C C . THR A 1 75 ? 24.951 -8.630 -17.040 1.00 88.62 75 THR A C 1
ATOM 547 O O . THR A 1 75 ? 25.860 -9.280 -17.557 1.00 88.62 75 THR A O 1
ATOM 550 N N . VAL A 1 76 ? 25.166 -7.471 -16.414 1.00 90.50 76 VAL A N 1
ATOM 551 C CA . VAL A 1 76 ? 26.493 -6.878 -16.205 1.00 90.50 76 VAL A CA 1
ATOM 552 C C . VAL A 1 76 ? 26.702 -6.458 -14.757 1.00 90.50 76 VAL A C 1
ATOM 554 O O . VAL A 1 76 ? 25.764 -6.071 -14.055 1.00 90.50 76 VAL A O 1
ATOM 557 N N . ASP A 1 77 ? 27.963 -6.466 -14.340 1.00 89.69 77 ASP A N 1
ATOM 558 C CA . ASP A 1 77 ? 28.386 -5.982 -13.032 1.00 89.69 77 ASP A CA 1
ATOM 559 C C . ASP A 1 77 ? 28.919 -4.554 -13.145 1.00 89.69 77 ASP A C 1
ATOM 561 O O . ASP A 1 77 ? 29.786 -4.250 -13.966 1.00 89.69 77 ASP A O 1
ATOM 565 N N . ILE A 1 78 ? 28.410 -3.664 -12.294 1.00 89.25 78 ILE A N 1
ATOM 566 C CA . ILE A 1 78 ? 28.775 -2.247 -12.298 1.00 89.25 78 ILE A CA 1
ATOM 567 C C . ILE A 1 78 ? 29.578 -1.942 -11.031 1.00 89.25 78 ILE A C 1
ATOM 569 O O . ILE A 1 78 ? 29.010 -1.956 -9.927 1.00 89.25 78 ILE A O 1
ATOM 573 N N . PRO A 1 79 ? 30.884 -1.642 -11.153 1.00 88.31 79 PRO A N 1
ATOM 574 C CA . PRO A 1 79 ? 31.672 -1.184 -10.022 1.00 88.31 79 PRO A CA 1
ATOM 575 C C . PRO A 1 79 ? 31.281 0.250 -9.644 1.00 88.31 79 PRO A C 1
ATOM 577 O O . PRO A 1 79 ? 30.957 1.060 -10.512 1.00 88.31 79 PRO A O 1
ATOM 580 N N . SER A 1 80 ? 31.340 0.585 -8.352 1.00 86.25 80 SER A N 1
ATOM 581 C CA . SER A 1 80 ? 31.087 1.948 -7.851 1.00 86.25 80 SER A CA 1
ATOM 582 C C . SER A 1 80 ? 29.750 2.542 -8.327 1.00 86.25 80 SER A C 1
ATOM 584 O O . SER A 1 80 ? 29.689 3.651 -8.864 1.00 86.25 80 SER A O 1
ATOM 586 N N . PHE A 1 81 ? 28.658 1.801 -8.142 1.00 85.44 81 PHE A N 1
ATOM 587 C CA . PHE A 1 81 ? 27.345 2.175 -8.655 1.00 85.44 81 PHE A CA 1
ATOM 588 C C . PHE A 1 81 ? 26.820 3.463 -7.999 1.00 85.44 81 PHE A C 1
ATOM 590 O O . PHE A 1 81 ? 26.557 3.501 -6.795 1.00 85.44 81 PHE A O 1
ATOM 597 N N . ASN A 1 82 ? 26.608 4.509 -8.806 1.00 85.06 82 ASN A N 1
ATOM 598 C CA . ASN A 1 82 ? 25.953 5.742 -8.372 1.00 85.06 82 ASN A CA 1
ATOM 599 C C . ASN A 1 82 ? 24.459 5.725 -8.762 1.00 85.06 82 ASN A C 1
ATOM 601 O O . ASN A 1 82 ? 24.142 5.801 -9.953 1.00 85.06 82 ASN A O 1
ATOM 605 N N . PRO A 1 83 ? 23.523 5.689 -7.792 1.00 81.62 83 PRO A N 1
ATOM 606 C CA . PRO A 1 83 ? 22.087 5.651 -8.072 1.00 81.62 83 PRO A CA 1
ATOM 607 C C . PRO A 1 83 ? 21.570 6.848 -8.877 1.00 81.62 83 PRO A C 1
ATOM 609 O O . PRO A 1 83 ? 20.585 6.701 -9.600 1.00 81.62 83 PRO A O 1
ATOM 612 N N . SER A 1 84 ? 22.222 8.011 -8.771 1.00 79.56 84 SER A N 1
ATOM 613 C CA . SER A 1 84 ? 21.796 9.241 -9.449 1.00 79.56 84 SER A CA 1
ATOM 614 C C . SER A 1 84 ? 21.943 9.159 -10.969 1.00 79.56 84 SER A C 1
ATOM 616 O O . SER A 1 84 ? 21.115 9.712 -11.683 1.00 79.56 84 SER A O 1
ATOM 618 N N . ASN A 1 85 ? 22.935 8.408 -11.461 1.00 82.44 85 ASN A N 1
ATOM 619 C CA . ASN A 1 85 ? 23.221 8.239 -12.891 1.00 82.44 85 ASN A CA 1
ATOM 620 C C . ASN A 1 85 ? 23.027 6.780 -13.328 1.00 82.44 85 ASN A C 1
ATOM 622 O O . ASN A 1 85 ? 23.778 6.262 -14.153 1.00 82.44 85 ASN A O 1
ATOM 626 N N . LYS A 1 86 ? 22.030 6.098 -12.746 1.00 83.38 86 LYS A N 1
ATOM 627 C CA . LYS A 1 86 ? 21.794 4.666 -12.967 1.00 83.38 86 LYS A CA 1
ATOM 628 C C . LYS A 1 86 ? 21.741 4.297 -14.453 1.00 83.38 86 LYS A C 1
ATOM 630 O O . LYS A 1 86 ? 22.416 3.351 -14.835 1.00 83.38 86 LYS A O 1
ATOM 635 N N . SER A 1 87 ? 20.920 4.974 -15.257 1.00 83.25 87 SER A N 1
ATOM 636 C CA . SER A 1 87 ? 20.710 4.597 -16.663 1.00 83.25 87 SER A CA 1
ATOM 637 C C . SER A 1 87 ? 21.988 4.744 -17.481 1.00 83.25 87 SER A C 1
ATOM 639 O O . SER A 1 87 ? 22.405 3.782 -18.112 1.00 83.25 87 SER A O 1
ATOM 641 N N . ALA A 1 88 ? 22.669 5.887 -17.375 1.00 85.75 88 ALA A N 1
ATOM 642 C CA . ALA A 1 88 ? 23.934 6.128 -18.065 1.00 85.75 88 ALA A CA 1
ATOM 643 C C . ALA A 1 88 ? 25.018 5.102 -17.685 1.00 85.75 88 ALA A C 1
ATOM 645 O O . ALA A 1 88 ? 25.683 4.567 -18.566 1.00 85.75 88 ALA A O 1
ATOM 646 N N . LEU A 1 89 ? 25.160 4.778 -16.391 1.00 89.12 89 LEU A N 1
ATOM 647 C CA . LEU A 1 89 ? 26.135 3.783 -15.924 1.00 89.12 89 LEU A CA 1
ATOM 648 C C . LEU A 1 89 ? 25.815 2.368 -16.413 1.00 89.12 89 LEU A C 1
ATOM 650 O O . LEU A 1 89 ? 26.726 1.620 -16.757 1.00 89.12 89 LEU A O 1
ATOM 654 N N . VAL A 1 90 ? 24.532 1.992 -16.434 1.00 88.88 90 VAL A N 1
ATOM 655 C CA . VAL A 1 90 ? 24.103 0.683 -16.944 1.00 88.88 90 VAL A CA 1
ATOM 656 C C . VAL A 1 90 ? 24.340 0.603 -18.449 1.00 88.88 90 VAL A C 1
ATOM 658 O O . VAL A 1 90 ? 24.943 -0.361 -18.902 1.00 88.88 90 VAL A O 1
ATOM 661 N N . ILE A 1 91 ? 23.927 1.615 -19.216 1.00 88.94 91 ILE A N 1
ATOM 662 C CA . ILE A 1 91 ? 24.111 1.655 -20.674 1.00 88.94 91 ILE A CA 1
ATOM 663 C C . ILE A 1 91 ? 25.595 1.569 -21.037 1.00 88.94 91 ILE A C 1
ATOM 665 O O . ILE A 1 91 ? 25.960 0.781 -21.900 1.00 88.94 91 ILE A O 1
ATOM 669 N N . ASP A 1 92 ? 26.459 2.315 -20.350 1.00 89.94 92 ASP A N 1
ATOM 670 C CA . ASP A 1 92 ? 27.906 2.288 -20.575 1.00 89.94 92 ASP A CA 1
ATOM 671 C C . ASP A 1 92 ? 28.522 0.917 -20.237 1.00 89.94 92 ASP A C 1
ATOM 673 O O . ASP A 1 92 ? 29.257 0.347 -21.043 1.00 89.94 92 ASP A O 1
ATOM 677 N N . ALA A 1 93 ? 28.162 0.314 -19.098 1.00 90.94 93 ALA A N 1
ATOM 678 C CA . ALA A 1 93 ? 28.618 -1.036 -18.754 1.00 90.94 93 ALA A CA 1
ATOM 679 C C . ALA A 1 93 ? 28.157 -2.088 -19.783 1.00 90.94 93 ALA A C 1
ATOM 681 O O . ALA A 1 93 ? 28.943 -2.942 -20.201 1.00 90.94 93 ALA A O 1
ATOM 682 N N . CYS A 1 94 ? 26.909 -1.991 -20.241 1.00 90.56 94 CYS A N 1
ATOM 683 C CA . CYS A 1 94 ? 26.347 -2.868 -21.265 1.00 90.56 94 CYS A CA 1
ATOM 684 C C . CYS A 1 94 ? 27.017 -2.669 -22.629 1.00 90.56 94 CYS A C 1
ATOM 686 O O . CYS A 1 94 ? 27.392 -3.650 -23.271 1.00 90.56 94 CYS A O 1
ATOM 688 N N . ALA A 1 95 ? 27.245 -1.423 -23.048 1.00 90.69 95 ALA A N 1
ATOM 689 C CA . ALA A 1 95 ? 27.941 -1.101 -24.289 1.00 90.69 95 ALA A CA 1
ATOM 690 C C . ALA A 1 95 ? 29.362 -1.682 -24.302 1.00 90.69 95 ALA A C 1
ATOM 692 O O . ALA A 1 95 ? 29.757 -2.300 -25.289 1.00 90.69 95 ALA A O 1
ATOM 693 N N . ARG A 1 96 ? 30.095 -1.584 -23.183 1.00 89.56 96 ARG A N 1
ATOM 694 C CA . ARG A 1 96 ? 31.426 -2.197 -23.037 1.00 89.56 96 ARG A CA 1
ATOM 695 C C . ARG A 1 96 ? 31.377 -3.719 -23.115 1.00 89.56 96 ARG A C 1
ATOM 697 O O . ARG A 1 96 ? 32.220 -4.308 -23.780 1.00 89.56 96 ARG A O 1
ATOM 704 N N . SER A 1 97 ? 30.391 -4.357 -22.479 1.00 90.00 97 SER A N 1
ATOM 705 C CA . SER A 1 97 ? 30.245 -5.821 -22.527 1.00 90.00 97 SER A CA 1
ATOM 706 C C . SER A 1 97 ? 29.968 -6.351 -23.940 1.00 90.00 97 SER A C 1
ATOM 708 O O . SER A 1 97 ? 30.369 -7.463 -24.274 1.00 90.00 97 SER A O 1
ATOM 710 N N . LEU A 1 98 ? 29.326 -5.533 -24.780 1.00 88.94 98 LEU A N 1
ATOM 711 C CA . LEU A 1 98 ? 28.965 -5.856 -26.161 1.00 88.94 98 LEU A CA 1
ATOM 712 C C . LEU A 1 98 ? 29.942 -5.269 -27.198 1.00 88.94 98 LEU A C 1
ATOM 714 O O . LEU A 1 98 ? 29.693 -5.392 -28.394 1.00 88.94 98 LEU A O 1
ATOM 718 N N . ASN A 1 99 ? 31.044 -4.641 -26.762 1.00 89.12 99 ASN A N 1
ATOM 719 C CA . ASN A 1 99 ? 32.011 -3.941 -27.619 1.00 89.12 99 ASN A CA 1
ATOM 720 C C . ASN A 1 99 ? 31.366 -2.926 -28.587 1.00 89.12 99 ASN A C 1
ATOM 722 O O . ASN A 1 99 ? 31.754 -2.823 -29.752 1.00 89.12 99 ASN A O 1
ATOM 726 N N . LEU A 1 100 ? 30.370 -2.175 -28.113 1.00 87.81 100 LEU A N 1
ATOM 727 C CA . LEU A 1 100 ? 29.656 -1.181 -28.913 1.00 87.81 100 LEU A CA 1
ATOM 728 C C . LEU A 1 100 ? 30.281 0.205 -28.786 1.00 87.81 100 LEU A C 1
ATOM 730 O O . LEU A 1 100 ? 30.626 0.647 -27.690 1.00 87.81 100 LEU A O 1
ATOM 734 N N . SER A 1 101 ? 30.368 0.916 -29.913 1.00 83.19 101 SER A N 1
ATOM 735 C CA . SER A 1 101 ? 30.709 2.337 -29.904 1.00 83.19 101 SER A CA 1
ATOM 736 C C . SER A 1 101 ? 29.523 3.156 -29.406 1.00 83.19 101 SER A C 1
ATOM 738 O O . SER A 1 101 ? 28.402 3.014 -29.899 1.00 83.19 101 SER A O 1
ATOM 740 N N . GLN A 1 102 ? 29.785 4.066 -28.473 1.00 73.88 102 GLN A N 1
ATOM 741 C CA . GLN A 1 102 ? 28.781 4.962 -27.898 1.00 73.88 102 GLN A CA 1
ATOM 742 C C . GLN A 1 102 ? 28.217 5.968 -28.925 1.00 73.88 102 GLN A C 1
ATOM 744 O O . GLN A 1 102 ? 27.169 6.553 -28.692 1.00 73.88 102 GLN A O 1
ATOM 749 N N . SER A 1 103 ? 28.893 6.150 -30.068 1.00 77.94 103 SER A N 1
ATOM 750 C CA . SER A 1 103 ? 28.445 6.992 -31.192 1.00 77.94 103 SER A CA 1
ATOM 751 C C . SER A 1 103 ? 27.372 6.351 -32.071 1.00 77.94 103 SER A C 1
ATOM 753 O O . SER A 1 103 ? 26.703 7.041 -32.835 1.00 77.94 103 SER A O 1
ATOM 755 N N . ASP A 1 104 ? 27.268 5.024 -32.032 1.00 82.00 104 ASP A N 1
ATOM 756 C CA . ASP A 1 104 ? 26.459 4.258 -32.980 1.00 82.00 104 ASP A CA 1
ATOM 757 C C . ASP A 1 104 ? 25.052 3.986 -32.432 1.00 82.00 104 ASP A C 1
ATOM 759 O O . ASP A 1 104 ? 24.095 3.848 -33.201 1.00 82.00 104 ASP A O 1
ATOM 763 N N . TYR A 1 105 ? 24.942 3.938 -31.101 1.00 86.12 105 TYR A N 1
ATOM 764 C CA . TYR A 1 105 ? 23.716 3.681 -30.359 1.00 86.12 105 TYR A CA 1
ATOM 765 C C . TYR A 1 105 ? 23.545 4.741 -29.279 1.00 86.12 105 TYR A C 1
ATOM 767 O O . TYR A 1 105 ? 24.295 4.746 -28.301 1.00 86.12 105 TYR A O 1
ATOM 775 N N . GLY A 1 106 ? 22.543 5.602 -29.424 1.00 85.50 106 GLY A N 1
ATOM 776 C CA . GLY A 1 106 ? 22.214 6.575 -28.384 1.00 85.50 106 GLY A CA 1
ATOM 777 C C . GLY A 1 106 ? 21.025 6.146 -27.541 1.00 85.50 106 GLY A C 1
ATOM 778 O O . GLY A 1 106 ? 20.634 4.976 -27.518 1.00 85.50 106 GLY A O 1
ATOM 779 N N . VAL A 1 107 ? 20.464 7.089 -26.798 1.00 85.62 107 VAL A N 1
ATOM 780 C CA . VAL A 1 107 ? 19.338 6.825 -25.899 1.00 85.62 107 VAL A CA 1
ATOM 781 C C . VAL A 1 107 ? 18.021 7.071 -26.637 1.00 85.62 107 VAL A C 1
ATOM 783 O O . VAL A 1 107 ? 17.954 7.868 -27.572 1.00 85.62 107 VAL A O 1
ATOM 786 N N . TRP A 1 108 ? 16.952 6.371 -26.251 1.00 83.44 108 TRP A N 1
ATOM 787 C CA . TRP A 1 108 ? 15.622 6.600 -26.813 1.00 83.44 108 TRP A CA 1
ATOM 788 C C . TRP A 1 108 ? 15.245 8.094 -26.778 1.00 83.44 108 TRP A C 1
ATOM 790 O O . TRP A 1 108 ? 15.257 8.717 -25.716 1.00 83.44 108 TRP A O 1
ATOM 800 N N . GLY A 1 109 ? 14.896 8.663 -27.937 1.00 77.44 109 GLY A N 1
ATOM 801 C CA . GLY A 1 109 ? 14.586 10.092 -28.090 1.00 77.44 109 GLY A CA 1
ATOM 802 C C . GLY A 1 109 ? 15.719 10.925 -28.703 1.00 77.44 109 GLY A C 1
ATOM 803 O O . GLY A 1 109 ? 15.490 12.083 -29.059 1.00 77.44 109 GLY A O 1
ATOM 804 N N . GLU A 1 110 ? 16.896 10.338 -28.907 1.00 79.75 110 GLU A N 1
ATOM 805 C CA . GLU A 1 110 ? 18.006 10.938 -29.651 1.00 79.75 110 GLU A CA 1
ATOM 806 C C . GLU A 1 110 ? 18.080 10.380 -31.080 1.00 79.75 110 GLU A C 1
ATOM 808 O O . GLU A 1 110 ? 17.828 9.194 -31.321 1.00 79.75 110 GLU A O 1
ATOM 813 N N . ASP A 1 111 ? 18.437 11.236 -32.037 1.00 74.88 111 ASP A N 1
ATOM 814 C CA . ASP A 1 111 ? 18.686 10.810 -33.414 1.00 74.88 111 ASP A CA 1
ATOM 815 C C . ASP A 1 111 ? 20.031 10.078 -33.500 1.00 74.88 111 ASP A C 1
ATOM 817 O O . ASP A 1 111 ? 21.067 10.626 -33.123 1.00 74.88 111 ASP A O 1
ATOM 821 N N . ASN A 1 112 ? 20.011 8.825 -33.957 1.00 77.31 112 ASN A N 1
ATOM 822 C CA . ASN A 1 112 ? 21.194 7.974 -34.054 1.00 77.31 112 ASN A CA 1
ATOM 823 C C . ASN A 1 112 ? 21.144 7.092 -35.298 1.00 77.31 112 ASN A C 1
ATOM 825 O O . ASN A 1 112 ? 20.086 6.662 -35.754 1.00 77.31 112 ASN A O 1
ATOM 829 N N . SER A 1 113 ? 22.329 6.786 -35.825 1.00 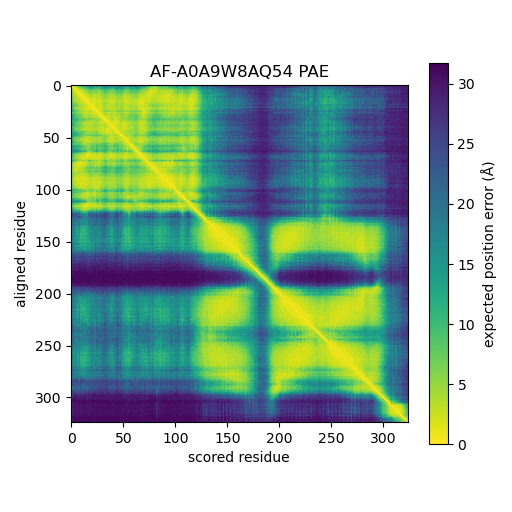71.50 113 SER A N 1
ATOM 830 C CA . SER A 1 113 ? 22.477 6.175 -37.148 1.00 71.50 113 SER A CA 1
ATOM 831 C C . SER A 1 113 ? 22.122 4.683 -37.217 1.00 71.50 113 SER A C 1
ATOM 833 O O . SER A 1 113 ? 21.664 4.233 -38.269 1.00 71.50 113 SER A O 1
ATOM 835 N N . LYS A 1 114 ? 22.309 3.904 -36.137 1.00 83.94 114 LYS A N 1
ATOM 836 C CA . LYS A 1 114 ? 22.092 2.438 -36.150 1.00 83.94 114 LYS A CA 1
ATOM 837 C C . LYS A 1 114 ? 20.972 1.970 -35.225 1.00 83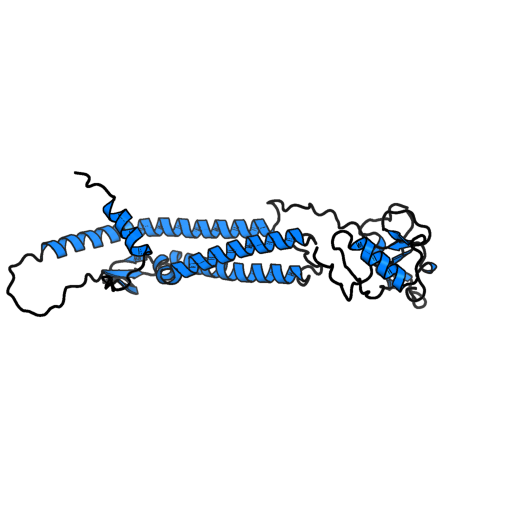.94 114 LYS A C 1
ATOM 839 O O . LYS A 1 114 ? 20.194 1.087 -35.595 1.00 83.94 114 LYS A O 1
ATOM 844 N N . GLY A 1 115 ? 20.847 2.573 -34.048 1.00 87.19 115 GLY A N 1
ATOM 845 C CA . GLY A 1 115 ? 19.797 2.225 -33.101 1.00 87.19 115 GLY A CA 1
ATOM 846 C C . GLY A 1 115 ? 19.838 3.047 -31.824 1.00 87.19 115 GLY A C 1
ATOM 847 O O . GLY A 1 115 ? 20.631 3.975 -31.678 1.00 87.19 115 GLY A O 1
ATOM 848 N N . VAL A 1 116 ? 18.965 2.683 -30.895 1.00 90.00 116 VAL A N 1
ATOM 849 C CA . VAL A 1 116 ? 18.823 3.310 -29.588 1.00 90.00 116 VAL A CA 1
ATOM 850 C C . VAL A 1 116 ? 18.661 2.264 -28.495 1.00 90.00 116 VAL A C 1
ATOM 852 O O . VAL A 1 116 ? 18.070 1.203 -28.697 1.00 90.00 116 VAL A O 1
ATOM 855 N N . TRP A 1 117 ? 19.157 2.576 -27.306 1.00 89.56 117 TRP A N 1
ATOM 856 C CA . TRP A 1 117 ? 18.819 1.847 -26.093 1.00 89.56 117 TRP A CA 1
ATOM 857 C C . TRP A 1 117 ? 17.396 2.205 -25.681 1.00 89.56 117 TRP A C 1
ATOM 859 O O . TRP A 1 117 ? 17.067 3.387 -25.555 1.00 89.56 117 TRP A O 1
ATOM 869 N N . ALA A 1 118 ? 16.561 1.197 -25.430 1.00 84.31 118 ALA A N 1
ATOM 870 C CA . ALA A 1 118 ? 15.188 1.352 -24.961 1.00 84.31 118 ALA A CA 1
ATOM 871 C C . ALA A 1 118 ? 15.133 1.782 -23.481 1.00 84.31 118 ALA A C 1
ATOM 873 O O . ALA A 1 118 ? 14.513 1.126 -22.643 1.00 84.31 118 ALA A O 1
ATOM 874 N N . ASP A 1 119 ? 15.790 2.892 -23.141 1.00 82.12 119 ASP A N 1
ATOM 875 C CA . ASP A 1 119 ? 15.594 3.589 -21.870 1.00 82.12 119 ASP A CA 1
ATOM 876 C C . ASP A 1 119 ? 14.367 4.489 -21.999 1.00 82.12 119 ASP A C 1
ATOM 878 O O . ASP A 1 119 ? 14.440 5.706 -22.165 1.00 82.12 119 ASP A O 1
ATOM 882 N N . CYS A 1 120 ? 13.206 3.842 -22.016 1.00 75.69 120 CYS A N 1
ATOM 883 C CA . CYS A 1 120 ? 11.943 4.531 -22.168 1.00 75.69 120 CYS A CA 1
ATOM 884 C C . CYS A 1 120 ? 11.762 5.565 -21.056 1.00 75.69 120 CYS A C 1
ATOM 886 O O . CYS A 1 120 ? 11.928 5.219 -19.876 1.00 75.69 120 CYS A O 1
ATOM 888 N N . PRO A 1 121 ? 11.329 6.803 -21.376 1.00 68.12 121 PRO A N 1
ATOM 889 C CA . PRO A 1 121 ? 10.908 7.722 -20.341 1.00 68.12 121 PRO A CA 1
ATOM 890 C C . PRO A 1 121 ? 9.822 7.008 -19.551 1.00 68.12 121 PRO A C 1
ATOM 892 O O . PRO A 1 121 ? 8.808 6.573 -20.105 1.00 68.12 121 PRO A O 1
ATOM 895 N N . LYS A 1 122 ? 10.060 6.827 -18.248 1.00 62.34 122 LYS A N 1
ATOM 896 C CA . LYS A 1 122 ? 9.047 6.268 -17.355 1.00 62.34 122 LYS A CA 1
ATOM 897 C C . LYS A 1 122 ? 7.788 7.075 -17.612 1.00 62.34 122 LYS A C 1
ATOM 899 O O . LYS A 1 122 ? 7.841 8.296 -17.437 1.00 62.34 122 LYS A O 1
ATOM 904 N N . LYS A 1 123 ? 6.711 6.415 -18.074 1.00 54.47 123 LYS A N 1
ATOM 905 C CA . LYS A 1 123 ? 5.412 7.065 -18.297 1.00 54.47 123 LYS A CA 1
ATOM 906 C C . LYS A 1 123 ? 5.208 8.016 -17.135 1.00 54.47 123 LYS A C 1
ATOM 908 O O . LYS A 1 123 ? 5.388 7.594 -15.991 1.00 54.47 123 LYS A O 1
ATOM 913 N N . GLY A 1 124 ? 4.982 9.290 -17.452 1.00 47.38 124 GLY A N 1
ATOM 914 C CA . GLY A 1 124 ? 4.901 10.381 -16.492 1.00 47.38 124 GLY A CA 1
ATOM 915 C C . GLY A 1 124 ? 3.697 10.189 -15.589 1.00 47.38 124 GLY A C 1
ATOM 916 O O . GLY A 1 124 ? 2.710 10.905 -15.683 1.00 47.38 124 GLY A O 1
ATOM 917 N N . TYR A 1 125 ? 3.752 9.186 -14.726 1.00 52.47 125 TYR A N 1
ATOM 918 C CA . TYR A 1 125 ? 2.840 9.060 -13.631 1.00 52.47 125 TYR A CA 1
ATOM 919 C C . TYR A 1 125 ? 3.054 10.306 -12.786 1.00 52.47 125 TYR A C 1
ATOM 921 O O . TYR A 1 125 ? 4.211 10.661 -12.515 1.00 52.47 125 TYR A O 1
ATOM 929 N N . PRO A 1 126 ? 1.976 11.008 -12.404 1.00 56.53 126 PRO A N 1
ATOM 930 C CA . PRO A 1 126 ? 2.120 12.167 -11.547 1.00 56.53 126 PRO A CA 1
ATOM 931 C C . PRO A 1 126 ? 2.960 11.736 -10.344 1.00 56.53 126 PRO A C 1
ATOM 933 O O . PRO A 1 126 ? 2.656 10.731 -9.697 1.00 56.53 126 PRO A O 1
ATOM 936 N N . ARG A 1 127 ? 4.062 12.459 -10.096 1.00 57.28 127 ARG A N 1
ATOM 937 C CA . ARG A 1 127 ? 5.042 12.123 -9.044 1.00 57.28 127 ARG A CA 1
ATOM 938 C C . ARG A 1 127 ? 4.422 12.097 -7.645 1.00 57.28 127 ARG A C 1
ATOM 940 O O . ARG A 1 127 ? 5.057 11.609 -6.716 1.00 57.28 127 ARG A O 1
ATOM 947 N N . ASN A 1 128 ? 3.198 12.600 -7.519 1.00 67.56 128 ASN A N 1
ATOM 948 C CA . ASN A 1 128 ? 2.488 12.799 -6.275 1.00 67.56 128 ASN A CA 1
ATOM 949 C C . ASN A 1 128 ? 1.258 11.883 -6.219 1.00 67.56 128 ASN A C 1
ATOM 951 O O . ASN A 1 128 ? 0.555 11.702 -7.220 1.00 67.56 128 ASN A O 1
ATOM 955 N N . PHE A 1 129 ? 0.992 11.338 -5.032 1.00 66.12 129 PHE A N 1
ATOM 956 C CA . PHE A 1 129 ? -0.322 10.791 -4.711 1.00 66.12 129 PHE A CA 1
ATOM 957 C C . PHE A 1 129 ? -1.344 11.933 -4.691 1.00 66.12 129 PHE A C 1
ATOM 959 O O . PHE A 1 129 ? -1.086 13.003 -4.138 1.00 66.12 129 PHE A O 1
ATOM 966 N N . THR A 1 130 ? -2.487 11.712 -5.320 1.00 74.81 130 THR A N 1
ATOM 967 C CA . THR A 1 130 ? -3.667 12.574 -5.248 1.00 74.81 130 THR A CA 1
ATOM 968 C C . THR A 1 130 ? -4.706 11.875 -4.378 1.00 74.81 130 THR A C 1
ATOM 970 O O . THR A 1 130 ? -4.910 10.682 -4.514 1.00 74.81 130 THR A O 1
ATOM 973 N N . TYR A 1 131 ? -5.462 12.578 -3.535 1.00 69.00 131 TYR A N 1
ATOM 974 C CA . TYR A 1 131 ? -6.466 11.949 -2.649 1.00 69.00 131 TYR A CA 1
ATOM 975 C C . TYR A 1 131 ? -7.555 11.097 -3.349 1.00 69.00 131 TYR A C 1
ATOM 977 O O . TYR A 1 131 ? -8.382 10.479 -2.686 1.00 69.00 131 TYR A O 1
ATOM 985 N N . THR A 1 132 ? -7.561 11.059 -4.679 1.00 76.69 132 THR A N 1
ATOM 986 C CA . THR A 1 132 ? -8.448 10.282 -5.539 1.00 76.69 132 THR A CA 1
ATOM 987 C C . THR A 1 132 ? -7.955 8.869 -5.853 1.00 76.69 132 THR A C 1
ATOM 989 O O . THR A 1 132 ? -8.683 8.127 -6.512 1.00 76.69 132 THR A O 1
ATOM 992 N N . GLU A 1 133 ? -6.751 8.459 -5.433 1.00 80.62 133 GLU A N 1
ATOM 993 C CA . GLU A 1 133 ? -6.329 7.082 -5.696 1.00 80.62 133 GLU A CA 1
ATOM 994 C C . GLU A 1 133 ? -7.248 6.067 -4.995 1.00 80.62 133 GLU A C 1
ATOM 996 O O . GLU A 1 133 ? -7.562 6.227 -3.811 1.00 80.62 133 GLU A O 1
ATOM 1001 N N . PRO A 1 134 ? -7.637 4.978 -5.689 1.00 80.06 134 PRO A N 1
ATOM 1002 C CA . PRO A 1 134 ? -8.627 4.023 -5.188 1.00 80.06 134 PRO A CA 1
ATOM 1003 C C . PRO A 1 134 ? -8.205 3.396 -3.859 1.00 80.06 134 PRO A C 1
ATOM 1005 O O . PRO A 1 134 ? -9.036 3.107 -3.007 1.00 80.06 134 PRO A O 1
ATOM 1008 N N . LEU A 1 135 ? -6.901 3.237 -3.653 1.00 80.19 135 LEU A N 1
ATOM 1009 C CA . LEU A 1 135 ? -6.357 2.621 -2.457 1.00 80.19 135 LEU A CA 1
ATOM 1010 C C . LEU A 1 135 ? -6.530 3.526 -1.222 1.00 80.19 135 LEU A C 1
ATOM 1012 O O . LEU A 1 135 ? -6.968 3.054 -0.174 1.00 80.19 135 LEU A O 1
ATOM 1016 N N . TRP A 1 136 ? -6.307 4.838 -1.361 1.00 82.62 136 TRP A N 1
ATOM 1017 C CA . TRP A 1 136 ? -6.601 5.801 -0.296 1.00 82.62 136 TRP A CA 1
ATOM 1018 C C . TRP A 1 136 ? -8.097 5.898 -0.021 1.00 82.62 136 TRP A C 1
ATOM 1020 O O . TRP A 1 136 ? -8.497 5.900 1.140 1.00 82.62 136 TRP A O 1
ATOM 1030 N N . LEU A 1 137 ? -8.927 5.914 -1.065 1.00 87.25 137 LEU A N 1
ATOM 1031 C CA . LEU A 1 137 ? -10.382 5.926 -0.907 1.00 87.25 137 LEU A CA 1
ATOM 1032 C C . LEU A 1 137 ? -10.873 4.721 -0.095 1.00 87.25 137 LEU A C 1
ATOM 1034 O O . LEU A 1 137 ? -11.682 4.889 0.815 1.00 87.25 137 LEU A O 1
ATOM 1038 N N . VAL A 1 138 ? -10.346 3.520 -0.350 1.00 88.00 138 VAL A N 1
ATOM 1039 C CA . VAL A 1 138 ? -10.688 2.322 0.434 1.00 88.00 138 VAL A CA 1
ATOM 1040 C C . VAL A 1 138 ? -10.254 2.466 1.895 1.00 88.00 138 VAL A C 1
ATOM 1042 O O . VAL A 1 138 ? -11.051 2.208 2.793 1.00 88.00 138 VAL A O 1
ATOM 1045 N N . ILE A 1 139 ? -9.029 2.931 2.162 1.00 88.88 139 ILE A N 1
ATOM 1046 C CA . ILE A 1 139 ? -8.550 3.119 3.542 1.00 88.88 139 ILE A CA 1
ATOM 1047 C C . ILE A 1 139 ? -9.432 4.123 4.292 1.00 88.88 139 ILE A C 1
ATOM 1049 O O . ILE A 1 139 ? -9.885 3.837 5.400 1.00 88.88 139 ILE A O 1
ATOM 1053 N N . TRP A 1 140 ? -9.711 5.283 3.691 1.00 89.50 140 TRP A N 1
ATOM 1054 C CA . TRP A 1 140 ? -10.501 6.332 4.335 1.00 89.50 140 TRP A CA 1
ATOM 1055 C C . TRP A 1 140 ? -11.958 5.929 4.540 1.00 89.50 140 TRP A C 1
ATOM 1057 O O . TRP A 1 140 ? -12.521 6.229 5.589 1.00 89.50 140 TRP A O 1
ATOM 1067 N N . THR A 1 141 ? -12.562 5.224 3.584 1.00 92.38 141 THR A N 1
ATOM 1068 C CA . THR A 1 141 ? -13.947 4.744 3.714 1.00 92.38 141 THR A CA 1
ATOM 1069 C C . THR A 1 141 ? -14.080 3.694 4.812 1.00 92.38 141 THR A C 1
ATOM 1071 O O . THR A 1 141 ? -14.976 3.811 5.646 1.00 92.38 141 THR A O 1
ATOM 1074 N N . VAL A 1 142 ? -13.164 2.723 4.878 1.00 92.88 142 VAL A N 1
ATOM 1075 C CA . VAL A 1 142 ? -13.154 1.708 5.943 1.00 92.88 142 VAL A CA 1
ATOM 1076 C C . VAL A 1 142 ? -12.886 2.349 7.305 1.00 92.88 142 VAL A C 1
ATOM 1078 O O . VAL A 1 142 ? -13.605 2.069 8.262 1.00 92.88 142 VAL A O 1
ATOM 1081 N N . ALA A 1 143 ? -11.907 3.252 7.400 1.00 91.75 143 ALA A N 1
ATOM 1082 C CA . ALA A 1 143 ? -11.603 3.953 8.645 1.00 91.75 143 ALA A CA 1
ATOM 1083 C C . ALA A 1 143 ? -12.782 4.818 9.122 1.00 91.75 143 ALA A C 1
ATOM 1085 O O . ALA A 1 143 ? -13.125 4.794 10.303 1.00 91.75 143 ALA A O 1
ATOM 1086 N N . ALA A 1 144 ? -13.435 5.551 8.216 1.00 94.19 144 ALA A N 1
ATOM 1087 C CA . ALA A 1 144 ? -14.603 6.363 8.543 1.00 94.19 144 ALA A CA 1
ATOM 1088 C C . ALA A 1 144 ? -15.794 5.502 8.987 1.00 94.19 144 ALA A C 1
ATOM 1090 O O . ALA A 1 144 ? -16.459 5.846 9.964 1.00 94.19 144 ALA A O 1
ATOM 1091 N N . ALA A 1 145 ? -16.040 4.373 8.314 1.00 94.88 145 ALA A N 1
ATOM 1092 C CA . ALA A 1 145 ? -17.086 3.429 8.695 1.00 94.88 145 ALA A CA 1
ATOM 1093 C C . ALA A 1 145 ? -16.838 2.837 10.091 1.00 94.88 145 ALA A C 1
ATOM 1095 O O . ALA A 1 145 ? -17.757 2.781 10.907 1.00 94.88 145 ALA A O 1
ATOM 1096 N N . GLU A 1 146 ? -15.596 2.465 10.399 1.00 94.69 146 GLU A N 1
ATOM 1097 C CA . GLU A 1 146 ? -15.223 1.927 11.709 1.00 94.69 146 GLU A CA 1
ATOM 1098 C C . GLU A 1 146 ? -15.370 2.977 12.818 1.00 94.69 146 GLU A C 1
ATOM 1100 O O . GLU A 1 146 ? -15.987 2.720 13.851 1.00 94.69 146 GLU A O 1
ATOM 1105 N N . VAL A 1 147 ? -14.886 4.202 12.589 1.00 94.88 147 VAL A N 1
ATOM 1106 C CA . VAL A 1 147 ? -15.075 5.316 13.531 1.00 94.88 147 VAL A CA 1
ATOM 1107 C C . VAL A 1 147 ? -16.562 5.578 13.762 1.00 94.88 147 VAL A C 1
ATOM 1109 O O . VAL A 1 147 ? -16.983 5.749 14.906 1.00 94.88 147 VAL A O 1
ATOM 1112 N N . PHE A 1 148 ? -17.378 5.563 12.708 1.00 96.06 148 PHE A N 1
ATOM 1113 C CA . PHE A 1 148 ? -18.822 5.739 12.822 1.00 96.06 148 PHE A CA 1
ATOM 1114 C C . PHE A 1 148 ? -19.481 4.628 13.655 1.00 96.06 148 PHE A C 1
ATOM 1116 O O . PHE A 1 148 ? -20.271 4.934 14.553 1.00 96.06 148 PHE A O 1
ATOM 1123 N N . LEU A 1 149 ? -19.134 3.358 13.426 1.00 95.00 149 LEU A N 1
ATOM 1124 C CA . LEU A 1 149 ? -19.640 2.223 14.211 1.00 95.00 149 LEU A CA 1
ATOM 1125 C C . LEU A 1 149 ? -19.253 2.331 15.692 1.00 95.00 149 LEU A C 1
ATOM 1127 O O . LEU A 1 149 ? -20.092 2.137 16.573 1.00 95.00 149 LEU A O 1
ATOM 1131 N N . LEU A 1 150 ? -18.010 2.711 15.991 1.00 93.75 150 LEU A N 1
ATOM 1132 C CA . LEU A 1 150 ? -17.546 2.887 17.368 1.00 93.75 150 LEU A CA 1
ATOM 1133 C C . LEU A 1 150 ? -18.211 4.089 18.055 1.00 93.75 150 LEU A C 1
ATOM 1135 O O . LEU A 1 150 ? -18.604 4.002 19.220 1.00 93.75 150 LEU A O 1
ATOM 1139 N N . LEU A 1 151 ? -18.390 5.208 17.350 1.00 94.88 151 LEU A N 1
ATOM 1140 C CA . LEU A 1 151 ? -19.066 6.392 17.888 1.00 94.88 151 LEU A CA 1
ATOM 1141 C C . LEU A 1 151 ? -20.542 6.117 18.176 1.00 94.88 151 LEU A C 1
ATOM 1143 O O . LEU A 1 151 ? -21.034 6.411 19.264 1.00 94.88 151 LEU A O 1
ATOM 1147 N N . THR A 1 152 ? -21.248 5.495 17.243 1.00 95.38 152 THR A N 1
ATOM 1148 C CA . THR A 1 152 ? -22.654 5.126 17.446 1.00 95.38 152 THR A CA 1
ATOM 1149 C C . THR A 1 152 ? -22.809 4.080 18.554 1.00 95.38 152 THR A C 1
ATOM 1151 O O . THR A 1 152 ? -23.708 4.217 19.383 1.00 95.38 152 THR A O 1
ATOM 1154 N N . TRP A 1 153 ? -21.901 3.099 18.661 1.00 94.88 153 TRP A N 1
ATOM 1155 C CA . TRP A 1 153 ? -21.860 2.168 19.796 1.00 94.88 153 TRP A CA 1
ATOM 1156 C C . TRP A 1 153 ? -21.620 2.887 21.127 1.00 94.88 153 TRP A C 1
ATOM 1158 O O . TRP A 1 153 ? -22.344 2.641 22.088 1.00 94.88 153 TRP A O 1
ATOM 1168 N N . THR A 1 154 ? -20.653 3.806 21.204 1.00 93.62 154 THR A N 1
ATOM 1169 C CA . THR A 1 154 ? -20.387 4.553 22.448 1.00 93.62 154 THR A CA 1
ATOM 1170 C C . THR A 1 154 ? -21.564 5.419 22.872 1.00 93.62 154 THR A C 1
ATOM 1172 O O . THR A 1 154 ? -21.878 5.464 24.062 1.00 93.62 154 THR A O 1
ATOM 1175 N N . MET A 1 155 ? -22.236 6.082 21.928 1.00 94.31 155 MET A N 1
ATOM 1176 C CA . MET A 1 155 ? -23.447 6.853 22.210 1.00 94.31 155 MET A CA 1
ATOM 1177 C C . MET A 1 155 ? -24.580 5.949 22.699 1.00 94.31 155 MET A C 1
ATOM 1179 O O . MET A 1 155 ? -25.167 6.228 23.745 1.00 94.31 155 MET A O 1
ATOM 1183 N N . PHE A 1 156 ? -24.837 4.840 21.998 1.00 93.81 156 PHE A N 1
ATOM 1184 C CA . PHE A 1 156 ? -25.846 3.855 22.388 1.00 93.81 156 PHE A CA 1
ATOM 1185 C C . PHE A 1 156 ? -25.573 3.294 23.785 1.00 93.81 156 PHE A C 1
ATOM 1187 O O . PHE A 1 156 ? -26.452 3.306 24.645 1.00 93.81 156 PHE A O 1
ATOM 1194 N N . LYS A 1 157 ? -24.332 2.875 24.042 1.00 92.19 157 LYS A N 1
ATOM 1195 C CA . LYS A 1 157 ? -23.902 2.332 25.328 1.00 92.19 157 LYS A CA 1
ATOM 1196 C C . LYS A 1 157 ? -24.096 3.342 26.456 1.00 92.19 157 LYS A C 1
ATOM 1198 O O . LYS A 1 157 ? -24.720 3.019 27.460 1.00 92.19 157 LYS A O 1
ATOM 1203 N N . ARG A 1 158 ? -23.639 4.587 26.276 1.00 90.94 158 ARG A N 1
ATOM 1204 C CA . ARG A 1 158 ? -23.828 5.659 27.271 1.00 90.94 158 ARG A CA 1
ATOM 1205 C C . ARG A 1 158 ? -25.300 5.914 27.579 1.00 90.94 158 ARG A C 1
ATOM 1207 O O . ARG A 1 158 ? -25.630 6.197 28.726 1.00 90.94 158 ARG A O 1
ATOM 1214 N N . PHE A 1 159 ? -26.170 5.832 26.575 1.00 90.12 159 PHE A N 1
ATOM 1215 C CA . PHE A 1 159 ? -27.605 6.007 26.766 1.00 90.12 159 PHE A CA 1
ATOM 1216 C C . PHE A 1 159 ? -28.229 4.824 27.518 1.00 90.12 159 PHE A C 1
ATOM 1218 O O . PHE A 1 159 ? -28.916 5.034 28.515 1.00 90.12 159 PHE A O 1
ATOM 1225 N N . ALA A 1 160 ? -27.936 3.591 27.095 1.00 87.69 160 ALA A N 1
ATOM 1226 C CA . ALA A 1 160 ? -28.466 2.374 27.708 1.00 87.69 160 ALA A CA 1
ATOM 1227 C C . ALA A 1 160 ? -28.014 2.204 29.171 1.00 87.69 160 ALA A C 1
ATOM 1229 O O . ALA A 1 160 ? -28.796 1.800 30.030 1.00 87.69 160 ALA A O 1
ATOM 1230 N N . GLU A 1 161 ? -26.767 2.562 29.482 1.00 89.75 161 GLU A N 1
ATOM 1231 C CA . GLU A 1 161 ? -26.189 2.385 30.820 1.00 89.75 161 GLU A CA 1
ATOM 1232 C C . GLU A 1 161 ? -26.540 3.511 31.797 1.00 89.75 161 GLU A C 1
ATOM 1234 O O . GLU A 1 161 ? -26.358 3.348 33.006 1.00 89.75 161 GLU A O 1
ATOM 1239 N N . ARG A 1 162 ? -27.083 4.638 31.316 1.00 85.69 162 ARG A N 1
ATOM 1240 C CA . ARG A 1 162 ? -27.427 5.792 32.161 1.00 85.69 162 ARG A CA 1
ATOM 1241 C C . ARG A 1 162 ? -28.402 5.417 33.277 1.00 85.69 162 ARG A C 1
ATOM 1243 O O . ARG A 1 162 ? -28.217 5.850 34.410 1.00 85.69 162 ARG A O 1
ATOM 1250 N N . ASN A 1 163 ? -29.397 4.585 32.974 1.00 77.88 163 ASN A N 1
ATOM 1251 C CA . ASN A 1 163 ? -30.415 4.178 33.945 1.00 77.88 163 ASN A CA 1
ATOM 1252 C C . ASN A 1 163 ? -29.867 3.150 34.946 1.00 77.88 163 ASN A C 1
ATOM 1254 O O . ASN A 1 163 ? -30.137 3.235 36.141 1.00 77.88 163 ASN A O 1
ATOM 1258 N N . VAL A 1 164 ? -29.036 2.214 34.480 1.00 79.69 164 VAL A N 1
ATOM 1259 C CA . VAL A 1 164 ? -28.423 1.181 35.331 1.00 79.69 164 VAL A CA 1
ATOM 1260 C C . VAL A 1 164 ? -27.407 1.799 36.297 1.00 79.69 164 VAL A C 1
ATOM 1262 O O . VAL A 1 164 ? -27.365 1.427 37.469 1.00 79.69 164 VAL A O 1
ATOM 1265 N N . GLY A 1 165 ? -26.633 2.788 35.840 1.00 73.06 165 GLY A N 1
ATOM 1266 C CA . GLY A 1 165 ? -25.663 3.502 36.672 1.00 73.06 165 GLY A CA 1
ATOM 1267 C C . GLY A 1 165 ? -26.298 4.212 37.870 1.00 73.06 165 GLY A C 1
ATOM 1268 O O . GLY A 1 165 ? -25.734 4.158 38.960 1.00 73.06 165 GLY A O 1
ATOM 1269 N N . VAL A 1 166 ? -27.485 4.807 37.690 1.00 72.44 166 VAL A N 1
ATOM 1270 C CA . VAL A 1 166 ? -28.243 5.469 38.770 1.00 72.44 166 VAL A CA 1
ATOM 1271 C C . VAL A 1 166 ? -28.730 4.463 39.818 1.00 72.44 166 VAL A C 1
ATOM 1273 O O . VAL A 1 166 ? -28.646 4.733 41.013 1.00 72.44 166 VAL A O 1
ATOM 1276 N N . HIS A 1 167 ? -29.190 3.278 39.406 1.00 70.00 167 HIS A N 1
ATOM 1277 C CA . HIS A 1 167 ? -29.605 2.238 40.354 1.00 70.00 167 HIS A CA 1
ATOM 1278 C C . HIS A 1 167 ? -28.428 1.666 41.153 1.00 70.00 167 HIS A C 1
ATOM 1280 O O . HIS A 1 167 ? -28.546 1.454 42.359 1.00 70.00 167 HIS A O 1
ATOM 1286 N N . ILE A 1 168 ? -27.277 1.452 40.508 1.00 70.69 168 ILE A N 1
ATOM 1287 C CA . ILE A 1 168 ? -26.073 0.948 41.183 1.00 70.69 168 ILE A CA 1
ATOM 1288 C C . ILE A 1 168 ? -25.531 1.979 42.185 1.00 70.69 168 ILE A C 1
ATOM 1290 O O . ILE A 1 168 ? -25.136 1.602 43.289 1.00 70.69 168 ILE A O 1
ATOM 1294 N N . SER A 1 169 ? -25.527 3.273 41.844 1.00 67.19 169 SER A N 1
ATOM 1295 C CA . SER A 1 169 ? -25.086 4.320 42.773 1.00 67.19 169 SER A CA 1
ATOM 1296 C C . SER A 1 169 ? -26.065 4.523 43.932 1.00 67.19 169 SER A C 1
ATOM 1298 O O . SER A 1 169 ? -25.621 4.636 45.071 1.00 67.19 169 SER A O 1
ATOM 1300 N N . SER A 1 170 ? -27.375 4.489 43.669 1.00 66.50 170 SER A N 1
ATOM 1301 C CA . SER A 1 170 ? -28.417 4.603 44.698 1.00 66.50 170 SER A CA 1
ATOM 1302 C C . SER A 1 170 ? -28.360 3.459 45.716 1.00 66.50 170 SER A C 1
ATOM 1304 O O . SER A 1 170 ? -28.379 3.709 46.921 1.00 66.50 170 SER A O 1
ATOM 1306 N N . ASN A 1 171 ? -28.232 2.207 45.258 1.00 60.69 171 ASN A N 1
ATOM 1307 C CA . ASN A 1 171 ? -28.123 1.053 46.159 1.00 60.69 171 ASN A CA 1
ATOM 1308 C C . ASN A 1 171 ? -26.839 1.099 47.002 1.00 60.69 171 ASN A C 1
ATOM 1310 O O . ASN A 1 171 ? -26.835 0.657 48.150 1.00 60.69 171 ASN A O 1
ATOM 1314 N N . ARG A 1 172 ? -25.751 1.665 46.462 1.00 60.19 172 ARG A N 1
ATOM 1315 C CA . ARG A 1 172 ? -24.494 1.828 47.204 1.00 60.19 172 ARG A CA 1
ATOM 1316 C C . ARG A 1 172 ? -24.628 2.821 48.360 1.00 60.19 172 ARG A C 1
ATOM 1318 O O . ARG A 1 172 ? -24.080 2.566 49.428 1.00 60.19 172 ARG A O 1
ATOM 1325 N N . SER A 1 173 ? -25.354 3.921 48.165 1.00 58.78 173 SER A N 1
ATOM 1326 C CA . SER A 1 173 ? -25.608 4.900 49.229 1.00 58.78 173 SER A CA 1
ATOM 1327 C C . SER A 1 173 ? -26.440 4.305 50.368 1.00 58.78 173 SER A C 1
ATOM 1329 O O . SER A 1 173 ? -26.086 4.492 51.525 1.00 58.78 173 SER A O 1
ATOM 1331 N N . GLN A 1 174 ? -27.469 3.507 50.060 1.00 55.19 174 GLN A N 1
ATOM 1332 C CA . GLN A 1 174 ? -28.280 2.842 51.090 1.00 55.19 174 GLN A CA 1
ATOM 1333 C C . GLN A 1 174 ? -27.480 1.822 51.914 1.00 55.19 174 GLN A C 1
ATOM 1335 O O . GLN A 1 174 ? -27.551 1.835 53.139 1.00 55.19 174 GLN A O 1
ATOM 1340 N N . MET A 1 175 ? -26.649 0.995 51.270 1.00 51.91 175 MET A N 1
ATOM 1341 C CA . MET A 1 175 ? -25.863 -0.028 51.977 1.00 51.91 175 MET A CA 1
ATOM 1342 C C . MET A 1 175 ? -24.733 0.562 52.842 1.00 51.91 175 MET A C 1
ATOM 1344 O O . MET A 1 175 ? -24.272 -0.084 53.781 1.00 51.91 175 MET A O 1
ATOM 1348 N N . SER A 1 176 ? -24.290 1.789 52.542 1.00 52.06 176 SER A N 1
ATOM 1349 C CA . SER A 1 176 ? -23.281 2.500 53.335 1.00 52.06 176 SER A CA 1
ATOM 1350 C C . SER A 1 176 ? -23.866 3.229 54.551 1.00 52.06 176 SER A C 1
ATOM 1352 O O . SER A 1 176 ? -23.134 3.440 55.517 1.00 52.06 176 SER A O 1
ATOM 1354 N N . ASP A 1 177 ? -25.149 3.603 54.529 1.00 50.53 177 ASP A N 1
ATOM 1355 C CA . ASP A 1 177 ? -25.812 4.293 55.647 1.00 50.53 177 ASP A CA 1
ATOM 1356 C C . ASP A 1 177 ? -26.440 3.325 56.666 1.00 50.53 177 ASP A C 1
ATOM 1358 O O . ASP A 1 177 ? -26.518 3.647 57.851 1.00 50.53 177 ASP A O 1
ATOM 1362 N N . GLU A 1 178 ? -26.811 2.108 56.254 1.00 48.84 178 GLU A N 1
ATOM 1363 C CA . GLU A 1 178 ? -27.422 1.105 57.146 1.00 48.84 178 GLU A CA 1
ATOM 1364 C C . GLU A 1 178 ? -26.407 0.408 58.082 1.00 48.84 178 GLU A C 1
ATOM 1366 O O . GLU A 1 178 ? -26.781 -0.237 59.059 1.00 48.84 178 GLU A O 1
ATOM 1371 N N . LYS A 1 179 ? -25.097 0.593 57.861 1.00 47.31 179 LYS A N 1
ATOM 1372 C CA . LYS A 1 179 ? -24.013 -0.036 58.644 1.00 47.31 179 LYS A CA 1
ATOM 1373 C C . LYS A 1 179 ? -23.543 0.759 59.873 1.00 47.31 179 LYS A C 1
ATOM 1375 O O . LYS A 1 179 ? -22.416 0.590 60.334 1.00 47.31 179 LYS A O 1
ATOM 1380 N N . LYS A 1 180 ? -24.404 1.610 60.441 1.00 41.06 180 LYS A N 1
ATOM 1381 C CA . LYS A 1 180 ? -24.199 2.240 61.759 1.00 41.06 180 LYS A CA 1
ATOM 1382 C C . LYS A 1 180 ? -25.064 1.552 62.824 1.00 41.06 180 LYS A C 1
ATOM 1384 O O . LYS A 1 180 ? -26.043 2.120 63.294 1.00 41.06 180 LYS A O 1
ATOM 1389 N N . LEU A 1 181 ? -24.691 0.339 63.227 1.00 46.03 181 LEU A N 1
ATOM 1390 C CA . LEU A 1 181 ? -25.148 -0.275 64.483 1.00 46.03 181 LEU A CA 1
ATOM 1391 C C . LEU A 1 181 ? -23.932 -0.571 65.380 1.00 46.03 181 LEU A C 1
ATOM 1393 O O . LEU A 1 181 ? -22.828 -0.744 64.861 1.00 46.03 181 LEU A O 1
ATOM 1397 N N . PRO A 1 182 ? -24.098 -0.531 66.716 1.00 42.22 182 PRO A N 1
ATOM 1398 C CA . PRO A 1 182 ? -22.999 -0.351 67.656 1.00 42.22 182 PRO A CA 1
ATOM 1399 C C . PRO A 1 182 ? -22.071 -1.569 67.683 1.00 42.22 182 PRO A C 1
ATOM 1401 O O . PRO A 1 182 ? -22.518 -2.710 67.774 1.00 42.22 182 PRO A O 1
ATOM 1404 N N . GLN A 1 183 ? -20.770 -1.284 67.595 1.00 39.28 183 GLN A N 1
ATOM 1405 C CA . GLN A 1 183 ? -19.669 -2.243 67.624 1.00 39.28 183 GLN A CA 1
ATOM 1406 C C . GLN A 1 183 ? -19.698 -3.099 68.897 1.00 39.28 183 GLN A C 1
ATOM 1408 O O . GLN A 1 183 ? -19.635 -2.578 70.009 1.00 39.28 183 GLN A O 1
ATOM 1413 N N . VAL A 1 184 ? -19.721 -4.418 68.709 1.00 38.69 184 VAL A N 1
ATOM 1414 C CA . VAL A 1 184 ? -19.199 -5.392 69.671 1.00 38.69 184 VAL A CA 1
ATOM 1415 C C . VAL A 1 184 ? -17.917 -5.941 69.055 1.00 38.69 184 VAL A C 1
ATOM 1417 O O . VAL A 1 184 ? -17.946 -6.492 67.954 1.00 38.69 184 VAL A O 1
ATOM 1420 N N . ASP A 1 185 ? -16.797 -5.728 69.743 1.00 44.12 185 ASP A N 1
ATOM 1421 C CA . ASP A 1 185 ? -15.464 -6.173 69.345 1.00 44.12 185 ASP A CA 1
ATOM 1422 C C . ASP A 1 185 ? -15.400 -7.704 69.246 1.00 44.12 185 ASP A C 1
ATOM 1424 O O . ASP A 1 185 ? -15.352 -8.406 70.256 1.00 44.12 185 ASP A O 1
ATOM 1428 N N . ILE A 1 186 ? -15.347 -8.223 68.017 1.00 41.56 186 ILE A N 1
ATOM 1429 C CA . ILE A 1 186 ? -14.756 -9.531 67.729 1.00 41.56 186 ILE A CA 1
ATOM 1430 C C . ILE A 1 186 ? -13.695 -9.334 66.651 1.00 41.56 186 ILE A C 1
ATOM 1432 O O . ILE A 1 186 ? -13.943 -8.886 65.533 1.00 41.56 186 ILE A O 1
ATOM 1436 N N . GLN A 1 187 ? -12.478 -9.645 67.066 1.00 44.09 187 GLN A N 1
ATOM 1437 C CA . GLN A 1 187 ? -11.218 -9.495 66.372 1.00 44.09 187 GLN A CA 1
ATOM 1438 C C . GLN A 1 187 ? -11.047 -10.621 65.336 1.00 44.09 187 GLN A C 1
ATOM 1440 O O . GLN A 1 187 ? -10.427 -11.637 65.619 1.00 44.09 187 GLN A O 1
ATOM 1445 N N . GLU A 1 188 ? -11.566 -10.432 64.123 1.00 38.47 188 GLU A N 1
ATOM 1446 C CA . GLU A 1 188 ? -11.121 -11.146 62.917 1.00 38.47 188 GLU A CA 1
ATOM 1447 C C . GLU A 1 188 ? -10.939 -10.121 61.792 1.00 38.47 188 GLU A C 1
ATOM 1449 O O . GLU A 1 188 ? -11.886 -9.529 61.279 1.00 38.47 188 GLU A O 1
ATOM 1454 N N . GLY A 1 189 ? -9.677 -9.845 61.458 1.00 35.88 189 GLY A N 1
ATOM 1455 C CA . GLY A 1 189 ? -9.271 -8.825 60.496 1.00 35.88 189 GLY A CA 1
ATOM 1456 C C . GLY A 1 189 ? -9.540 -9.222 59.048 1.00 35.88 189 GLY A C 1
ATOM 1457 O O . GLY A 1 189 ? -8.600 -9.375 58.275 1.00 35.88 189 GLY A O 1
ATOM 1458 N N . VAL A 1 190 ? -10.806 -9.336 58.660 1.00 39.84 190 VAL A N 1
ATOM 1459 C CA . VAL A 1 190 ? -11.221 -9.212 57.261 1.00 39.84 190 VAL A CA 1
ATOM 1460 C C . VAL A 1 190 ? -11.666 -7.766 57.087 1.00 39.84 190 VAL A C 1
ATOM 1462 O O . VAL A 1 190 ? -12.813 -7.418 57.358 1.00 39.84 190 VAL A O 1
ATOM 1465 N N . ARG A 1 191 ? -10.742 -6.881 56.684 1.00 44.41 191 ARG A N 1
ATOM 1466 C CA . ARG A 1 191 ? -11.162 -5.580 56.142 1.00 44.41 191 ARG A CA 1
ATOM 1467 C C . ARG A 1 191 ? -12.085 -5.897 54.977 1.00 44.41 191 ARG A C 1
ATOM 1469 O O . ARG A 1 191 ? -11.682 -6.638 54.086 1.00 44.41 191 ARG A O 1
ATOM 1476 N N . GLU A 1 192 ? -13.309 -5.387 55.014 1.00 52.62 192 GLU A N 1
ATOM 1477 C CA . GLU A 1 192 ? -14.238 -5.472 53.894 1.00 52.62 192 GLU A CA 1
ATOM 1478 C C . GLU A 1 192 ? -13.616 -4.745 52.704 1.00 52.62 192 GLU A C 1
ATOM 1480 O O . GLU A 1 192 ? -13.728 -3.531 52.544 1.00 52.62 192 GLU A O 1
ATOM 1485 N N . GLU A 1 193 ? -12.857 -5.489 51.911 1.00 54.81 193 GLU A N 1
ATOM 1486 C CA . GLU A 1 193 ? -12.302 -4.990 50.674 1.00 54.81 193 GLU A CA 1
ATOM 1487 C C . GLU A 1 193 ? -13.464 -4.701 49.723 1.00 54.81 193 GLU A C 1
ATOM 1489 O O . GLU A 1 193 ? -14.360 -5.522 49.528 1.00 54.81 193 GLU A O 1
ATOM 1494 N N . ASP A 1 194 ? -13.475 -3.493 49.170 1.00 63.69 194 ASP A N 1
ATOM 1495 C CA . ASP A 1 194 ? -14.583 -2.932 48.400 1.00 63.69 194 ASP A CA 1
ATOM 1496 C C . ASP A 1 194 ? -14.676 -3.641 47.026 1.00 63.69 194 ASP A C 1
ATOM 1498 O O . ASP A 1 194 ? -14.143 -3.175 46.014 1.00 63.69 194 ASP A O 1
ATOM 1502 N N . PHE A 1 195 ? -15.286 -4.831 46.993 1.00 69.31 195 PHE A N 1
ATOM 1503 C CA . PHE A 1 195 ? -15.518 -5.608 45.773 1.00 69.31 195 PHE A CA 1
ATOM 1504 C C . PHE A 1 195 ? -16.623 -4.958 44.935 1.00 69.31 195 PHE A C 1
ATOM 1506 O O . PHE A 1 195 ? -17.774 -4.859 45.362 1.00 69.31 195 PHE A O 1
ATOM 1513 N N . GLN A 1 196 ? -16.309 -4.569 43.697 1.00 74.56 196 GLN A N 1
ATOM 1514 C CA . GLN A 1 196 ? -17.316 -4.084 42.752 1.00 74.56 196 GLN A CA 1
ATOM 1515 C C . GLN A 1 196 ? -17.728 -5.208 41.801 1.00 74.56 196 GLN A C 1
ATOM 1517 O O . GLN A 1 196 ? -16.983 -5.571 40.888 1.00 74.56 196 GLN A O 1
ATOM 1522 N N . LEU A 1 197 ? -18.933 -5.748 42.003 1.00 80.25 197 LEU A N 1
ATOM 1523 C CA . LEU A 1 197 ? -19.555 -6.698 41.080 1.00 80.25 197 LEU A CA 1
ATOM 1524 C C . LEU A 1 197 ? -20.326 -5.948 39.989 1.00 80.25 197 LEU A C 1
ATOM 1526 O O . LEU A 1 197 ? -21.276 -5.218 40.271 1.00 80.25 197 LEU A O 1
ATOM 1530 N N . LYS A 1 198 ? -19.933 -6.148 38.730 1.00 83.75 198 LYS A N 1
ATOM 1531 C CA . LYS A 1 198 ? -20.604 -5.591 37.546 1.00 83.75 198 LYS A CA 1
ATOM 1532 C C . LYS A 1 198 ? -21.118 -6.726 36.663 1.00 83.75 198 LYS A C 1
ATOM 1534 O O . LYS A 1 198 ? -20.352 -7.623 36.316 1.00 83.75 198 LYS A O 1
ATOM 1539 N N . GLY A 1 199 ? -22.399 -6.689 36.296 1.00 86.06 199 GLY A N 1
ATOM 1540 C CA . GLY A 1 199 ? -22.993 -7.618 35.331 1.00 86.06 199 GLY A CA 1
ATOM 1541 C C . GLY A 1 199 ? -22.906 -7.071 33.907 1.00 86.06 199 GLY A C 1
ATOM 1542 O O . GLY A 1 199 ? -23.086 -5.876 33.685 1.00 86.06 199 GLY A O 1
ATOM 1543 N N . TYR A 1 200 ? -22.655 -7.935 32.930 1.00 90.06 200 TYR A N 1
ATOM 1544 C CA . TYR A 1 200 ? -22.647 -7.595 31.510 1.00 90.06 200 TYR A CA 1
ATOM 1545 C C . TYR A 1 200 ? -23.550 -8.539 30.721 1.00 90.06 200 TYR A C 1
ATOM 1547 O O . TYR A 1 200 ? -23.532 -9.755 30.928 1.00 90.06 200 TYR A O 1
ATOM 1555 N N . SER A 1 201 ? -24.297 -7.969 29.779 1.00 90.62 201 SER A N 1
ATOM 1556 C CA . SER A 1 201 ? -25.115 -8.707 28.821 1.00 90.62 201 SER A CA 1
ATOM 1557 C C . SER A 1 201 ? -24.636 -8.438 27.395 1.00 90.62 201 SER A C 1
ATOM 1559 O O . SER A 1 201 ? -24.183 -7.333 27.064 1.00 90.62 201 SER A O 1
ATOM 1561 N N . ASP A 1 202 ? -24.687 -9.474 26.561 1.00 89.38 202 ASP A N 1
ATOM 1562 C CA . ASP A 1 202 ? -24.307 -9.388 25.156 1.00 89.38 202 ASP A CA 1
ATOM 1563 C C . ASP A 1 202 ? -25.450 -8.745 24.356 1.00 89.38 202 ASP A C 1
ATOM 1565 O O . ASP A 1 202 ? -26.615 -9.111 24.493 1.00 89.38 202 ASP A O 1
ATOM 1569 N N . HIS A 1 203 ? -25.112 -7.781 23.500 1.00 91.00 203 HIS A N 1
ATOM 1570 C CA . HIS A 1 203 ? -26.062 -7.121 22.609 1.00 91.00 203 HIS A CA 1
ATOM 1571 C C . HIS A 1 203 ? -25.600 -7.295 21.163 1.00 91.00 203 HIS A C 1
ATOM 1573 O O . HIS A 1 203 ? -24.424 -7.072 20.872 1.00 91.00 203 HIS A O 1
ATOM 1579 N N . VAL A 1 204 ? -26.520 -7.625 20.247 1.00 91.12 204 VAL A N 1
ATOM 1580 C CA . VAL A 1 204 ? -26.208 -7.916 18.830 1.00 91.12 204 VAL A CA 1
ATOM 1581 C C . VAL A 1 204 ? -25.394 -6.789 18.192 1.00 91.12 204 VAL A C 1
ATOM 1583 O O . VAL A 1 204 ? -24.377 -7.040 17.551 1.00 91.12 204 VAL A O 1
ATOM 1586 N N . TYR A 1 205 ? -25.792 -5.537 18.441 1.00 93.00 205 TYR A N 1
ATOM 1587 C CA . TYR A 1 205 ? -25.078 -4.363 17.932 1.00 93.00 205 TYR A CA 1
ATOM 1588 C C . TYR A 1 205 ? -23.629 -4.261 18.444 1.00 93.00 205 TYR A C 1
ATOM 1590 O O . TYR A 1 205 ? -22.714 -3.978 17.675 1.00 93.00 205 TYR A O 1
ATOM 1598 N N . GLY A 1 206 ? -23.401 -4.562 19.725 1.00 90.62 206 GLY A N 1
ATOM 1599 C CA . GLY A 1 206 ? -22.062 -4.557 20.313 1.00 90.62 206 GLY A CA 1
ATOM 1600 C C . GLY A 1 206 ? -21.207 -5.710 19.800 1.00 90.62 206 GLY A C 1
ATOM 1601 O O . GLY A 1 206 ? -20.029 -5.529 19.509 1.00 90.62 206 GLY A O 1
ATOM 1602 N N . THR A 1 207 ? -21.811 -6.885 19.596 1.00 91.69 207 THR A N 1
ATOM 1603 C CA . THR A 1 207 ? -21.136 -8.024 18.964 1.00 91.69 207 THR A CA 1
ATOM 1604 C C . THR A 1 207 ? -20.713 -7.694 17.529 1.00 91.69 207 THR A C 1
ATOM 1606 O O . THR A 1 207 ? -19.587 -8.003 17.145 1.00 91.69 207 THR A O 1
ATOM 1609 N N . LEU A 1 208 ? -21.568 -7.021 16.752 1.00 94.19 208 LEU A N 1
ATOM 1610 C CA . LEU A 1 208 ? -21.248 -6.584 15.391 1.00 94.19 208 LEU A CA 1
ATOM 1611 C C . LEU A 1 208 ? -20.069 -5.601 15.371 1.00 94.19 208 LEU A C 1
ATOM 1613 O O . LEU A 1 208 ? -19.123 -5.814 14.616 1.00 94.19 208 LEU A O 1
ATOM 1617 N N . ALA A 1 209 ? -20.081 -4.585 16.238 1.00 93.81 209 ALA A N 1
ATOM 1618 C CA . ALA A 1 209 ? -18.978 -3.627 16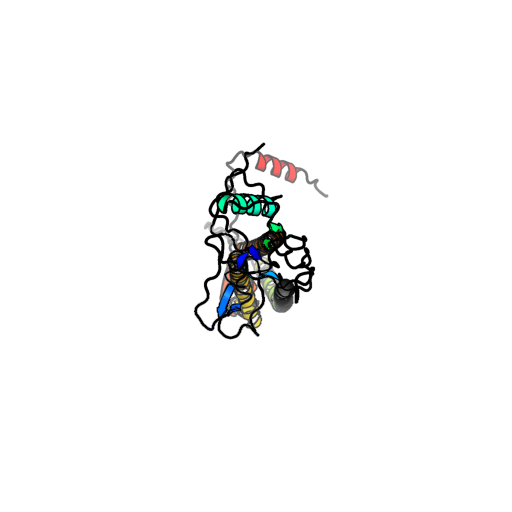.353 1.00 93.81 209 ALA A CA 1
ATOM 1619 C C . ALA A 1 209 ? -17.673 -4.284 16.853 1.00 93.81 209 ALA A C 1
ATOM 1621 O O . ALA A 1 209 ? -16.580 -3.915 16.443 1.00 93.81 209 ALA A O 1
ATOM 1622 N N . PHE A 1 210 ? -17.756 -5.315 17.697 1.00 93.88 210 PHE A N 1
ATOM 1623 C CA . PHE A 1 210 ? -16.573 -6.089 18.081 1.00 93.88 210 PHE A CA 1
ATOM 1624 C C . PHE A 1 210 ? -15.975 -6.858 16.894 1.00 93.88 210 PHE A C 1
ATOM 1626 O O . PHE A 1 210 ? -14.755 -6.883 16.718 1.00 93.88 210 PHE A O 1
ATOM 1633 N N . TYR A 1 211 ? -16.816 -7.492 16.073 1.00 95.06 211 TYR A N 1
ATOM 1634 C CA . TYR A 1 211 ? -16.340 -8.195 14.884 1.00 95.06 211 TYR A CA 1
ATOM 1635 C C . TYR A 1 211 ? -15.774 -7.236 13.834 1.00 95.06 211 TYR A C 1
ATOM 1637 O O . TYR A 1 211 ? -14.799 -7.605 13.179 1.00 95.06 211 TYR A O 1
ATOM 1645 N N . SER A 1 212 ? -16.301 -6.012 13.701 1.00 95.44 212 SER A N 1
ATOM 1646 C CA . SER A 1 212 ? -15.732 -5.019 12.778 1.00 95.44 212 SER A CA 1
ATOM 1647 C C . SER A 1 212 ? -14.282 -4.672 13.140 1.00 95.44 212 SER A C 1
ATOM 1649 O O . SER A 1 212 ? -13.418 -4.742 12.266 1.00 95.44 212 SER A O 1
ATOM 1651 N N . VAL A 1 213 ? -13.966 -4.485 14.430 1.00 94.94 213 VAL A N 1
ATOM 1652 C CA . VAL A 1 213 ? -12.581 -4.286 14.910 1.00 94.94 213 VAL A CA 1
ATOM 1653 C C . VAL A 1 213 ? -11.662 -5.444 14.496 1.00 94.94 213 VAL A C 1
ATOM 1655 O O . VAL A 1 213 ? -10.512 -5.223 14.096 1.00 94.94 213 VAL A O 1
ATOM 1658 N N . ILE A 1 214 ? -12.146 -6.690 14.568 1.00 94.62 214 ILE A N 1
ATOM 1659 C CA . ILE A 1 214 ? -11.385 -7.874 14.135 1.00 94.62 214 ILE A CA 1
ATOM 1660 C C . ILE A 1 214 ? -11.163 -7.843 12.619 1.00 94.62 214 ILE A C 1
ATOM 1662 O O . ILE A 1 214 ? -10.029 -8.023 12.174 1.00 94.62 214 ILE A O 1
ATOM 1666 N N . PHE A 1 215 ? -12.206 -7.581 11.828 1.00 95.62 215 PHE A N 1
ATOM 1667 C CA . PHE A 1 215 ? -12.098 -7.500 10.369 1.00 95.62 215 PHE A CA 1
ATOM 1668 C C . PHE A 1 215 ? -11.128 -6.407 9.921 1.00 95.62 215 PHE A C 1
ATOM 1670 O O . PHE A 1 215 ? -10.278 -6.668 9.072 1.00 95.62 215 PHE A O 1
ATOM 1677 N N . VAL A 1 216 ? -11.183 -5.220 10.528 1.00 95.56 216 VAL A N 1
ATOM 1678 C CA . VAL A 1 216 ? -10.237 -4.128 10.252 1.00 95.56 216 VAL A CA 1
ATOM 1679 C C . VAL A 1 216 ? -8.809 -4.542 10.613 1.00 95.56 216 VAL A C 1
ATOM 1681 O O . VAL A 1 216 ? -7.877 -4.286 9.854 1.00 95.56 216 VAL A O 1
ATOM 1684 N N . SER A 1 217 ? -8.625 -5.251 11.729 1.00 95.50 217 SER A N 1
ATOM 1685 C CA . SER A 1 217 ? -7.311 -5.759 12.143 1.00 95.50 217 SER A CA 1
ATOM 1686 C C . SER A 1 217 ? -6.733 -6.768 11.144 1.00 95.50 217 SER A C 1
ATOM 1688 O O . SER A 1 217 ? -5.556 -6.683 10.800 1.00 95.50 217 SER A O 1
ATOM 1690 N N . VAL A 1 218 ? -7.552 -7.686 10.621 1.00 96.19 218 VAL A N 1
ATOM 1691 C CA . VAL A 1 218 ? -7.143 -8.595 9.534 1.00 96.19 218 VAL A CA 1
ATOM 1692 C C . VAL A 1 218 ? -6.861 -7.810 8.249 1.00 96.19 218 VAL A C 1
ATOM 1694 O O . VAL A 1 218 ? -5.863 -8.069 7.577 1.00 96.19 218 VAL A O 1
ATOM 1697 N N . GLY A 1 219 ? -7.686 -6.807 7.942 1.00 94.56 219 GLY A N 1
ATOM 1698 C CA . GLY A 1 219 ? -7.519 -5.917 6.794 1.00 94.56 219 GLY A CA 1
ATOM 1699 C C . GLY A 1 219 ? -6.160 -5.215 6.773 1.00 94.56 219 GLY A C 1
ATOM 1700 O O . GLY A 1 219 ? -5.515 -5.191 5.729 1.00 94.56 219 GLY A O 1
ATOM 1701 N N . TRP A 1 220 ? -5.669 -4.734 7.921 1.00 94.75 220 TRP A N 1
ATOM 1702 C CA . TRP A 1 220 ? -4.322 -4.158 8.027 1.00 94.75 220 TRP A CA 1
ATOM 1703 C C . TRP A 1 220 ? -3.216 -5.151 7.655 1.00 94.75 220 TRP A C 1
ATOM 1705 O O . TRP A 1 220 ? -2.282 -4.788 6.939 1.00 94.75 220 TRP A O 1
ATOM 1715 N N . VAL A 1 221 ? -3.320 -6.408 8.098 1.00 95.19 221 VAL A N 1
ATOM 1716 C CA . VAL A 1 221 ? -2.335 -7.456 7.773 1.00 95.19 221 VAL A CA 1
ATOM 1717 C C . VAL A 1 221 ? -2.352 -7.776 6.279 1.00 95.19 221 VAL A C 1
ATOM 1719 O O . VAL A 1 221 ? -1.295 -7.862 5.649 1.00 95.19 221 VAL A O 1
ATOM 1722 N N . VAL A 1 222 ? -3.544 -7.917 5.695 1.00 94.12 222 VAL A N 1
ATOM 1723 C CA . VAL A 1 222 ? -3.709 -8.156 4.255 1.00 94.12 222 VAL A CA 1
ATOM 1724 C C . VAL A 1 222 ? -3.154 -6.983 3.450 1.00 94.12 222 VAL A C 1
ATOM 1726 O O . VAL A 1 222 ? -2.383 -7.201 2.520 1.00 94.12 222 VAL A O 1
ATOM 1729 N N . LEU A 1 223 ? -3.473 -5.745 3.835 1.00 92.00 223 LEU A N 1
ATOM 1730 C CA . LEU A 1 223 ? -2.990 -4.541 3.163 1.00 92.00 223 LEU A CA 1
ATOM 1731 C C . LEU A 1 223 ? -1.459 -4.457 3.182 1.00 92.00 223 LEU A C 1
ATOM 1733 O O . LEU A 1 223 ? -0.849 -4.249 2.135 1.00 92.00 223 LEU A O 1
ATOM 1737 N N . LEU A 1 224 ? -0.828 -4.675 4.339 1.00 93.06 224 LEU A N 1
ATOM 1738 C CA . LEU A 1 224 ? 0.634 -4.700 4.436 1.00 93.06 224 LEU A CA 1
ATOM 1739 C C . LEU A 1 224 ? 1.236 -5.803 3.556 1.00 93.06 224 LEU A C 1
ATOM 1741 O O . LEU A 1 224 ? 2.193 -5.546 2.831 1.00 93.06 224 LEU A O 1
ATOM 1745 N N . SER A 1 225 ? 0.632 -6.994 3.549 1.00 92.31 225 SER A N 1
ATOM 1746 C CA . SER A 1 225 ? 1.076 -8.116 2.709 1.00 92.31 225 SER A CA 1
ATOM 1747 C C . SER A 1 225 ? 0.991 -7.787 1.216 1.00 92.31 225 SER A C 1
ATOM 1749 O O . SER A 1 225 ? 1.918 -8.077 0.462 1.00 92.31 225 SER A O 1
ATOM 1751 N N . VAL A 1 226 ? -0.100 -7.141 0.794 1.00 90.75 226 VAL A N 1
ATOM 1752 C CA . VAL A 1 226 ? -0.326 -6.689 -0.586 1.00 90.75 226 VAL A CA 1
ATOM 1753 C C . VAL A 1 226 ? 0.723 -5.660 -1.002 1.00 90.75 226 VAL A C 1
ATOM 1755 O O . VAL A 1 226 ? 1.328 -5.799 -2.061 1.00 90.75 226 VAL A O 1
ATOM 1758 N N . ILE A 1 227 ? 0.998 -4.664 -0.158 1.00 90.19 227 ILE A N 1
ATOM 1759 C CA . ILE A 1 227 ? 2.005 -3.633 -0.448 1.00 90.19 227 ILE A CA 1
ATOM 1760 C C . ILE A 1 227 ? 3.392 -4.257 -0.595 1.00 90.19 227 ILE A C 1
ATOM 1762 O O . ILE A 1 227 ? 4.122 -3.934 -1.532 1.00 90.19 227 ILE A O 1
ATOM 1766 N N . THR A 1 228 ? 3.757 -5.177 0.300 1.00 90.38 228 THR A N 1
ATOM 1767 C CA . THR A 1 228 ? 5.038 -5.881 0.210 1.00 90.38 228 THR A CA 1
ATOM 1768 C C . THR A 1 228 ? 5.110 -6.748 -1.047 1.00 90.38 228 THR A C 1
ATOM 1770 O O . THR A 1 228 ? 6.134 -6.756 -1.720 1.00 90.38 228 THR A O 1
ATOM 1773 N N . ALA A 1 229 ? 4.035 -7.445 -1.418 1.00 87.81 229 ALA A N 1
ATOM 1774 C CA . ALA A 1 229 ? 4.011 -8.260 -2.630 1.00 87.81 229 ALA A CA 1
ATOM 1775 C C . ALA A 1 229 ? 4.080 -7.419 -3.922 1.00 87.81 229 ALA A C 1
ATOM 1777 O O . ALA A 1 229 ? 4.771 -7.814 -4.864 1.00 87.81 229 ALA A O 1
ATOM 1778 N N . ASP A 1 230 ? 3.426 -6.254 -3.970 1.00 87.00 230 ASP A N 1
ATOM 1779 C CA . ASP A 1 230 ? 3.513 -5.325 -5.107 1.00 87.00 230 ASP A CA 1
ATOM 1780 C C . ASP A 1 230 ? 4.892 -4.671 -5.232 1.00 87.00 230 ASP A C 1
ATOM 1782 O O . ASP A 1 230 ? 5.379 -4.463 -6.344 1.00 87.00 230 ASP A O 1
ATOM 1786 N N . TYR A 1 231 ? 5.579 -4.429 -4.111 1.00 83.31 231 TYR A N 1
ATOM 1787 C CA . TYR A 1 231 ? 6.962 -3.953 -4.137 1.00 83.31 231 TYR A CA 1
ATOM 1788 C C . TYR A 1 231 ? 7.875 -4.881 -4.958 1.00 83.31 231 TYR A C 1
ATOM 1790 O O . TYR A 1 231 ? 8.735 -4.397 -5.693 1.00 83.31 231 TYR A O 1
ATOM 1798 N N . TYR A 1 232 ? 7.636 -6.196 -4.890 1.00 82.75 232 TYR A N 1
ATOM 1799 C CA . TYR A 1 232 ? 8.333 -7.222 -5.676 1.00 82.75 232 TYR A CA 1
ATOM 1800 C C . TYR A 1 232 ? 7.657 -7.552 -7.020 1.00 82.75 232 TYR A C 1
ATOM 1802 O O . TYR A 1 232 ? 8.032 -8.524 -7.668 1.00 82.75 232 TYR A O 1
A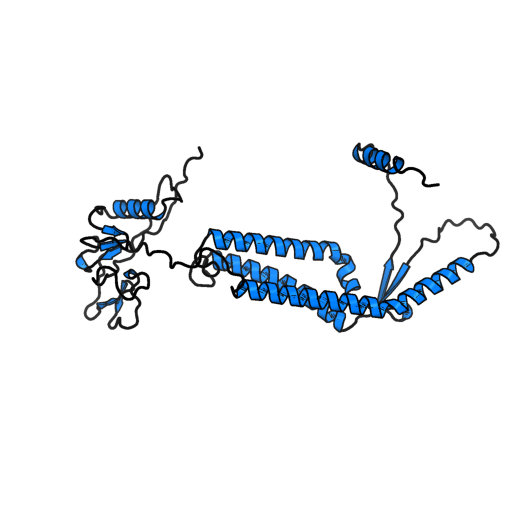TOM 1810 N N . GLY A 1 233 ? 6.637 -6.795 -7.435 1.00 79.88 233 GLY A N 1
ATOM 1811 C CA . GLY A 1 233 ? 5.961 -6.966 -8.725 1.00 79.88 233 GLY A CA 1
ATOM 1812 C C . GLY A 1 233 ? 5.070 -8.205 -8.846 1.00 79.88 233 GLY A C 1
ATOM 1813 O O . GLY A 1 233 ? 4.621 -8.522 -9.944 1.00 79.88 233 GLY A O 1
ATOM 1814 N N . LYS A 1 234 ? 4.757 -8.898 -7.742 1.00 80.94 234 LYS A N 1
ATOM 1815 C CA . LYS A 1 234 ? 3.946 -10.132 -7.776 1.00 80.94 234 LYS A CA 1
ATOM 1816 C C . LYS A 1 234 ? 2.458 -9.901 -8.053 1.00 80.94 234 LYS A C 1
ATOM 1818 O O . LYS A 1 234 ? 1.773 -10.838 -8.439 1.00 80.94 234 LYS A O 1
ATOM 1823 N N . ILE A 1 235 ? 1.952 -8.690 -7.815 1.00 79.88 235 ILE A N 1
ATOM 1824 C CA . ILE A 1 235 ? 0.516 -8.376 -7.925 1.00 79.88 235 ILE A CA 1
ATOM 1825 C C . ILE A 1 235 ? 0.173 -7.815 -9.299 1.00 79.88 235 ILE A C 1
ATOM 1827 O O . ILE A 1 235 ? -0.748 -8.284 -9.957 1.00 79.88 235 ILE A O 1
ATOM 1831 N N . THR A 1 236 ? 0.909 -6.795 -9.722 1.00 71.69 236 THR A N 1
ATOM 1832 C CA . THR A 1 236 ? 0.627 -6.032 -10.942 1.00 71.69 236 THR A CA 1
ATOM 1833 C C . THR A 1 236 ? 1.469 -6.491 -12.137 1.00 71.69 236 THR A C 1
ATOM 1835 O O . THR A 1 236 ? 1.298 -5.968 -13.234 1.00 71.69 236 THR A O 1
ATOM 1838 N N . GLY A 1 237 ? 2.388 -7.446 -11.941 1.00 66.00 237 GLY A N 1
ATOM 1839 C CA . GLY A 1 237 ? 3.355 -7.893 -12.953 1.00 66.00 237 GLY A CA 1
ATOM 1840 C C . GLY A 1 237 ? 4.491 -6.895 -13.212 1.00 66.00 237 GLY A C 1
ATOM 1841 O O . GLY A 1 237 ? 5.414 -7.194 -13.963 1.00 66.00 237 GLY A O 1
ATOM 1842 N N . ILE A 1 238 ? 4.443 -5.720 -12.578 1.00 69.50 238 ILE A N 1
ATOM 1843 C CA . ILE A 1 238 ? 5.442 -4.655 -12.665 1.00 69.50 238 ILE A CA 1
ATOM 1844 C C . ILE A 1 238 ? 5.886 -4.331 -11.241 1.00 69.50 238 ILE A C 1
ATOM 1846 O O . ILE A 1 238 ? 5.052 -4.154 -10.353 1.00 69.50 238 ILE A O 1
ATOM 1850 N N . GLU A 1 239 ? 7.194 -4.223 -11.003 1.00 71.94 239 GLU A N 1
ATOM 1851 C CA . GLU A 1 239 ? 7.700 -3.777 -9.702 1.00 71.94 239 GLU A CA 1
ATOM 1852 C C . GLU A 1 239 ? 7.083 -2.426 -9.313 1.00 71.94 239 GLU A C 1
ATOM 1854 O O . GLU A 1 239 ? 7.211 -1.436 -10.043 1.00 71.94 239 GLU A O 1
ATOM 1859 N N . LYS A 1 240 ? 6.460 -2.367 -8.128 1.00 75.31 240 LYS A N 1
ATOM 1860 C CA . LYS A 1 240 ? 5.850 -1.152 -7.561 1.00 75.31 240 LYS A CA 1
ATOM 1861 C C . LYS A 1 240 ? 4.701 -0.613 -8.418 1.00 75.31 240 LYS A C 1
ATOM 1863 O O . LYS A 1 240 ? 4.530 0.606 -8.515 1.00 75.31 240 LYS A O 1
ATOM 1868 N N . GLY A 1 241 ? 3.928 -1.485 -9.065 1.00 68.88 241 GLY A N 1
ATOM 1869 C CA . GLY A 1 241 ? 2.822 -1.077 -9.930 1.00 68.88 241 GLY A CA 1
ATOM 1870 C C . GLY A 1 241 ? 1.752 -0.255 -9.205 1.00 68.88 241 GLY A C 1
ATOM 1871 O O . GLY A 1 241 ? 1.309 0.758 -9.749 1.00 68.88 241 GLY A O 1
ATOM 1872 N N . LEU A 1 242 ? 1.412 -0.584 -7.949 1.00 75.62 242 LEU A N 1
ATOM 1873 C CA . LEU A 1 242 ? 0.470 0.209 -7.134 1.00 75.62 242 LEU A CA 1
ATOM 1874 C C . LEU A 1 242 ? 0.998 1.621 -6.856 1.00 75.62 242 LEU A C 1
ATOM 1876 O O . LEU A 1 242 ? 0.235 2.584 -6.797 1.00 75.62 242 LEU A O 1
ATOM 1880 N N . ALA A 1 243 ? 2.316 1.756 -6.727 1.00 75.06 243 ALA A N 1
ATOM 1881 C CA . ALA A 1 243 ? 3.001 3.029 -6.544 1.00 75.06 243 ALA A CA 1
ATOM 1882 C C . ALA A 1 243 ? 3.503 3.621 -7.869 1.00 75.06 243 ALA A C 1
ATOM 1884 O O . ALA A 1 243 ? 4.492 4.361 -7.887 1.00 75.06 243 ALA A O 1
ATOM 1885 N N . LYS A 1 244 ? 2.836 3.301 -8.985 1.00 71.88 244 LYS A N 1
ATOM 1886 C CA . LYS A 1 244 ? 3.108 3.889 -10.301 1.00 71.88 244 LYS A CA 1
ATOM 1887 C C . LYS A 1 244 ? 4.581 3.725 -10.735 1.00 71.88 244 LYS A C 1
ATOM 1889 O O . LYS A 1 244 ? 5.197 4.653 -11.259 1.00 71.88 244 LYS A O 1
ATOM 1894 N N . ALA A 1 245 ? 5.164 2.557 -10.450 1.00 66.50 245 ALA A N 1
ATOM 1895 C CA . ALA A 1 245 ? 6.565 2.197 -10.695 1.00 66.50 245 ALA A CA 1
ATOM 1896 C C . ALA A 1 245 ? 7.603 3.142 -10.040 1.00 66.50 245 ALA A C 1
ATOM 1898 O O . ALA A 1 245 ? 8.753 3.245 -10.488 1.00 66.50 245 ALA A O 1
ATOM 1899 N N . ASN A 1 246 ? 7.224 3.841 -8.963 1.00 71.56 246 ASN A N 1
ATOM 1900 C CA . ASN A 1 246 ? 8.090 4.778 -8.252 1.00 71.56 246 ASN A CA 1
ATOM 1901 C C . ASN A 1 246 ? 8.491 4.244 -6.865 1.00 71.56 246 ASN A C 1
ATOM 1903 O O . ASN A 1 246 ? 7.659 4.010 -5.988 1.00 71.56 246 ASN A O 1
ATOM 1907 N N . ALA A 1 247 ? 9.801 4.081 -6.655 1.00 72.56 247 ALA A N 1
ATOM 1908 C CA . ALA A 1 247 ? 10.368 3.535 -5.422 1.00 72.56 247 ALA A CA 1
ATOM 1909 C C . ALA A 1 247 ? 10.154 4.446 -4.206 1.00 72.56 247 ALA A C 1
ATOM 1911 O O . ALA A 1 247 ? 9.796 3.954 -3.139 1.00 72.56 247 ALA A O 1
ATOM 1912 N N . SER A 1 248 ? 10.327 5.760 -4.368 1.00 80.12 248 SER A N 1
ATOM 1913 C CA . SER A 1 248 ? 10.128 6.718 -3.275 1.00 80.12 248 SER A CA 1
ATOM 1914 C C . SER A 1 248 ? 8.667 6.740 -2.837 1.00 80.12 248 SER A C 1
ATOM 1916 O O . SER A 1 248 ? 8.366 6.706 -1.648 1.00 80.12 248 SER A O 1
ATOM 1918 N N . LEU A 1 249 ? 7.759 6.715 -3.815 1.00 78.62 249 LEU A N 1
ATOM 1919 C CA . LEU A 1 249 ? 6.321 6.740 -3.584 1.00 78.62 249 LEU A CA 1
ATOM 1920 C C . LEU A 1 249 ? 5.845 5.478 -2.845 1.00 78.62 249 LEU A C 1
ATOM 1922 O O . LEU A 1 249 ? 5.119 5.574 -1.858 1.00 78.62 249 LEU A O 1
ATOM 1926 N N . SER A 1 250 ? 6.325 4.306 -3.273 1.00 84.44 250 SER A N 1
ATOM 1927 C CA . SER A 1 250 ? 6.061 3.031 -2.599 1.00 84.44 250 SER A CA 1
ATOM 1928 C C . SER A 1 250 ? 6.572 3.027 -1.157 1.00 84.44 250 SER A C 1
ATOM 1930 O O . SER A 1 250 ? 5.869 2.552 -0.267 1.00 84.44 250 SER A O 1
ATOM 1932 N N . GLY A 1 251 ? 7.767 3.579 -0.920 1.00 85.38 251 GLY A N 1
ATOM 1933 C CA . GLY A 1 251 ? 8.360 3.674 0.412 1.00 85.38 251 GLY A CA 1
ATOM 1934 C C . GLY A 1 251 ? 7.548 4.562 1.354 1.00 85.38 251 GLY A C 1
ATOM 1935 O O . GLY A 1 251 ? 7.208 4.131 2.453 1.00 85.38 251 GLY A O 1
ATOM 1936 N N . TYR A 1 252 ? 7.170 5.769 0.917 1.00 85.88 252 TYR A N 1
ATOM 1937 C CA . TYR A 1 252 ? 6.318 6.656 1.718 1.00 85.88 252 TYR A CA 1
ATOM 1938 C C . TYR A 1 252 ? 4.975 6.010 2.049 1.00 85.88 252 TYR A C 1
ATOM 1940 O O . TYR A 1 252 ? 4.529 6.065 3.195 1.00 85.88 252 TYR A O 1
ATOM 1948 N N . PHE A 1 253 ? 4.357 5.357 1.063 1.00 86.25 253 PHE A N 1
ATOM 1949 C CA . PHE A 1 253 ? 3.082 4.684 1.256 1.00 86.25 253 PHE A CA 1
ATOM 1950 C C . PHE A 1 253 ? 3.167 3.562 2.296 1.00 86.25 253 PHE A C 1
ATOM 1952 O O . PHE A 1 253 ? 2.336 3.485 3.203 1.00 86.25 253 PHE A O 1
ATOM 1959 N N . PHE A 1 254 ? 4.206 2.730 2.203 1.00 90.81 254 PHE A N 1
ATOM 1960 C CA . PHE A 1 254 ? 4.458 1.666 3.166 1.00 90.81 254 PHE A CA 1
ATOM 1961 C C . PHE A 1 254 ? 4.665 2.218 4.579 1.00 90.81 254 PHE A C 1
ATOM 1963 O O . PHE A 1 254 ? 4.025 1.746 5.513 1.00 90.81 254 PHE A O 1
ATOM 1970 N N . ILE A 1 255 ? 5.505 3.247 4.733 1.00 91.44 255 ILE A N 1
ATOM 1971 C CA . ILE A 1 255 ? 5.818 3.844 6.037 1.00 91.44 255 ILE A CA 1
ATOM 1972 C C . ILE A 1 255 ? 4.553 4.398 6.704 1.00 91.44 255 ILE A C 1
ATOM 1974 O O . ILE A 1 255 ? 4.287 4.087 7.864 1.00 91.44 255 ILE A O 1
ATOM 1978 N N . ILE A 1 256 ? 3.747 5.180 5.979 1.00 90.00 256 ILE A N 1
ATOM 1979 C CA . ILE A 1 256 ? 2.514 5.769 6.525 1.00 90.00 256 ILE A CA 1
ATOM 1980 C C . ILE A 1 256 ? 1.531 4.668 6.937 1.00 90.00 256 ILE A C 1
ATOM 1982 O O . ILE A 1 256 ? 1.016 4.681 8.055 1.00 90.00 256 ILE A O 1
ATOM 1986 N N . THR A 1 257 ? 1.310 3.688 6.059 1.00 91.38 257 THR A N 1
ATOM 1987 C CA . THR A 1 257 ? 0.410 2.554 6.317 1.00 91.38 257 THR A CA 1
ATOM 1988 C C . THR A 1 257 ? 0.873 1.749 7.529 1.00 91.38 257 THR A C 1
ATOM 1990 O O . THR A 1 257 ? 0.065 1.382 8.379 1.00 91.38 257 THR A O 1
ATOM 1993 N N . TRP A 1 258 ? 2.180 1.516 7.651 1.00 94.62 258 TRP A N 1
ATOM 1994 C CA . TRP A 1 258 ? 2.770 0.806 8.778 1.00 94.62 258 TRP A CA 1
ATOM 1995 C C . TRP A 1 258 ? 2.560 1.548 10.100 1.00 94.62 258 TRP A C 1
ATOM 1997 O O . TRP A 1 258 ? 2.106 0.934 11.062 1.00 94.62 258 TRP A O 1
ATOM 2007 N N . TYR A 1 259 ? 2.806 2.862 10.157 1.00 95.12 259 TYR A N 1
ATOM 2008 C CA . TYR A 1 259 ? 2.567 3.643 11.377 1.00 95.12 259 TYR A CA 1
ATOM 2009 C C . TYR A 1 259 ? 1.094 3.629 11.799 1.00 95.12 259 TYR A C 1
ATOM 2011 O O . TYR A 1 259 ? 0.804 3.479 12.986 1.00 95.12 259 TYR A O 1
ATOM 2019 N N . LEU A 1 260 ? 0.166 3.741 10.843 1.00 93.00 260 LEU A N 1
ATOM 2020 C CA . LEU A 1 260 ? -1.269 3.647 11.124 1.00 93.00 260 LEU A CA 1
ATOM 2021 C C . LEU A 1 260 ? -1.654 2.261 11.657 1.00 93.00 260 LEU A C 1
ATOM 2023 O O . LEU A 1 260 ? -2.371 2.170 12.654 1.00 93.00 260 LEU A O 1
ATOM 2027 N N . ALA A 1 261 ? -1.130 1.192 11.053 1.00 94.56 261 ALA A N 1
ATOM 2028 C CA . ALA A 1 261 ? -1.349 -0.172 11.522 1.00 94.56 261 ALA A CA 1
ATOM 2029 C C . ALA A 1 261 ? -0.790 -0.380 12.938 1.00 94.56 261 ALA A C 1
ATOM 2031 O O . ALA A 1 261 ? -1.482 -0.908 13.806 1.00 94.56 261 ALA A O 1
ATOM 2032 N N . VAL A 1 262 ? 0.441 0.067 13.204 1.00 95.88 262 VAL A N 1
ATOM 2033 C CA . VAL A 1 262 ? 1.067 -0.030 14.531 1.00 95.88 262 VAL A CA 1
ATOM 2034 C C . VAL A 1 262 ? 0.249 0.720 15.572 1.00 95.88 262 VAL A C 1
ATOM 2036 O O . VAL A 1 262 ? -0.026 0.164 16.632 1.00 95.88 262 VAL A O 1
ATOM 2039 N N . LEU A 1 263 ? -0.182 1.948 15.272 1.00 95.50 263 LEU A N 1
ATOM 2040 C CA . LEU A 1 263 ? -1.034 2.724 16.169 1.00 95.50 263 LEU A CA 1
ATOM 2041 C C . LEU A 1 263 ? -2.344 1.981 16.469 1.00 95.50 263 LEU A C 1
ATOM 2043 O O . LEU A 1 263 ? -2.721 1.854 17.632 1.00 95.50 263 LEU A O 1
ATOM 2047 N N . TRP A 1 264 ? -3.000 1.436 15.441 1.00 95.00 264 TRP A N 1
ATOM 2048 C CA . TRP A 1 264 ? -4.221 0.641 15.581 1.00 95.00 264 TRP A CA 1
ATOM 2049 C C . TRP A 1 264 ? -4.020 -0.5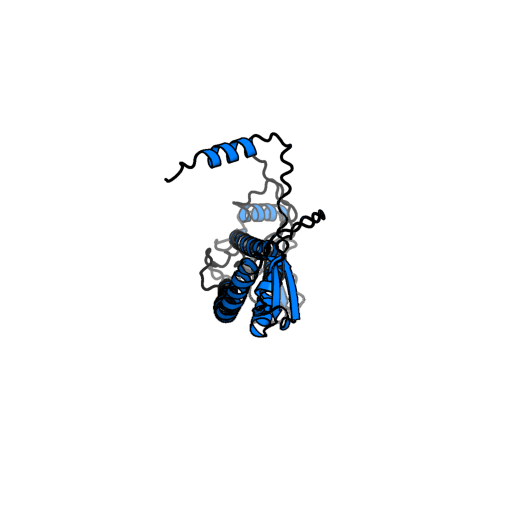86 16.483 1.00 95.00 264 TRP A C 1
ATOM 2051 O O . TRP A 1 264 ? -4.770 -0.799 17.439 1.00 95.00 264 TRP A O 1
ATOM 2061 N N . PHE A 1 265 ? -2.977 -1.380 16.229 1.00 95.75 265 PHE A N 1
ATOM 2062 C CA . PHE A 1 265 ? -2.676 -2.565 17.031 1.00 95.75 265 PHE A CA 1
ATOM 2063 C C . PHE A 1 265 ? -2.258 -2.220 18.459 1.00 95.75 265 PHE A C 1
ATOM 2065 O O . PHE A 1 265 ? -2.647 -2.934 19.382 1.00 95.75 265 PHE A O 1
ATOM 2072 N N . LEU A 1 266 ? -1.515 -1.130 18.664 1.00 96.38 266 LEU A N 1
ATOM 2073 C CA . LEU A 1 266 ? -1.121 -0.663 19.990 1.00 96.38 266 LEU A CA 1
ATOM 2074 C C . LEU A 1 266 ? -2.350 -0.277 20.812 1.00 96.38 266 LEU A C 1
ATOM 2076 O O . LEU A 1 266 ? -2.489 -0.738 21.943 1.00 96.38 266 LEU A O 1
ATOM 2080 N N . VAL A 1 267 ? -3.273 0.495 20.231 1.00 93.62 267 VAL A N 1
ATOM 2081 C CA . VAL A 1 267 ? -4.543 0.854 20.878 1.00 93.62 267 VAL A CA 1
ATOM 2082 C C . VAL A 1 267 ? -5.318 -0.409 21.260 1.00 93.62 267 VAL A C 1
ATOM 2084 O O . VAL A 1 267 ? -5.679 -0.585 22.424 1.00 93.62 267 VAL A O 1
ATOM 2087 N N . ASN A 1 268 ? -5.497 -1.346 20.327 1.00 93.62 268 ASN A N 1
ATOM 2088 C CA . ASN A 1 268 ? -6.195 -2.601 20.611 1.00 93.62 268 ASN A CA 1
ATOM 2089 C C . ASN A 1 268 ? -5.494 -3.457 21.676 1.00 93.62 268 ASN A C 1
ATOM 2091 O O . ASN A 1 268 ? -6.166 -4.116 22.469 1.00 93.62 268 ASN A O 1
ATOM 2095 N N . ASN A 1 269 ? -4.161 -3.440 21.727 1.00 94.06 269 ASN A N 1
ATOM 2096 C CA . ASN A 1 269 ? -3.383 -4.169 22.723 1.00 94.06 269 ASN A CA 1
ATOM 2097 C C . ASN A 1 269 ? -3.558 -3.571 24.126 1.00 94.06 269 ASN A C 1
ATOM 2099 O O . ASN A 1 269 ? -3.918 -4.298 25.052 1.00 94.06 269 ASN A O 1
ATOM 2103 N N . VAL A 1 270 ? -3.416 -2.247 24.263 1.00 94.81 270 VAL A N 1
ATOM 2104 C CA . VAL A 1 270 ? -3.617 -1.526 25.533 1.00 94.81 270 VAL A CA 1
ATOM 2105 C C . VAL A 1 270 ? -5.026 -1.767 26.079 1.00 94.81 270 VAL A C 1
ATOM 2107 O O . VAL A 1 270 ? -5.206 -2.004 27.274 1.00 94.81 270 VAL A O 1
ATOM 2110 N N . PHE A 1 271 ? -6.036 -1.771 25.207 1.00 92.12 271 PHE A N 1
ATOM 2111 C CA . PHE A 1 271 ? -7.423 -1.988 25.615 1.00 92.12 271 PHE A CA 1
ATOM 2112 C C . PHE A 1 271 ? -7.855 -3.456 25.629 1.00 92.12 271 PHE A C 1
ATOM 2114 O O . PHE A 1 271 ? -8.983 -3.728 26.040 1.00 92.12 271 PHE A O 1
ATOM 2121 N N . ARG A 1 272 ? -6.990 -4.417 25.274 1.00 91.38 272 ARG A N 1
ATOM 2122 C CA . ARG A 1 272 ? -7.339 -5.842 25.099 1.00 91.38 272 ARG A CA 1
ATOM 2123 C C . ARG A 1 272 ? -8.114 -6.422 26.280 1.00 91.38 272 ARG A C 1
ATOM 2125 O O . ARG A 1 272 ? -9.102 -7.122 26.077 1.00 91.38 272 ARG A O 1
ATOM 2132 N N . ALA A 1 273 ? -7.688 -6.110 27.504 1.00 85.56 273 ALA A N 1
ATOM 2133 C CA . ALA A 1 273 ? -8.311 -6.620 28.727 1.00 85.56 273 ALA A CA 1
ATOM 2134 C C . ALA A 1 273 ? -9.749 -6.110 28.934 1.00 85.56 273 ALA A C 1
ATOM 2136 O O . ALA A 1 273 ? -10.564 -6.788 29.553 1.00 85.56 273 ALA A O 1
ATOM 2137 N N . ARG A 1 274 ? -10.075 -4.922 28.412 1.00 86.56 274 ARG A N 1
ATOM 2138 C CA . ARG A 1 274 ? -11.387 -4.273 28.571 1.00 86.56 274 ARG A CA 1
ATOM 2139 C C . ARG A 1 274 ? -12.229 -4.297 27.298 1.00 86.56 274 ARG A C 1
ATOM 2141 O O . ARG A 1 274 ? -13.426 -4.039 27.371 1.00 86.56 274 ARG A O 1
ATOM 2148 N N . LEU A 1 275 ? -11.638 -4.637 26.154 1.00 88.12 275 LEU A N 1
ATOM 2149 C CA . LEU A 1 275 ? -12.258 -4.529 24.834 1.00 88.12 275 LEU A CA 1
ATOM 2150 C C . LEU A 1 275 ? -13.540 -5.366 24.737 1.00 88.12 275 LEU A C 1
ATOM 2152 O O . LEU A 1 275 ? -14.580 -4.861 24.333 1.00 88.12 275 LEU A O 1
ATOM 2156 N N . ARG A 1 276 ? -13.512 -6.618 25.216 1.00 87.81 276 ARG A N 1
ATOM 2157 C CA . ARG A 1 276 ? -14.692 -7.503 25.224 1.00 87.81 276 ARG A CA 1
ATOM 2158 C C . ARG A 1 276 ? -15.846 -6.921 26.049 1.00 87.81 276 ARG A C 1
ATOM 2160 O O . ARG A 1 276 ? -16.990 -6.968 25.614 1.00 87.81 276 ARG A O 1
ATOM 2167 N N . ASN A 1 277 ? -15.550 -6.345 27.214 1.00 87.75 277 ASN A N 1
ATOM 2168 C CA . ASN A 1 277 ? -16.569 -5.764 28.096 1.00 87.75 277 ASN A CA 1
ATOM 2169 C C . ASN A 1 277 ? -17.033 -4.386 27.605 1.00 87.75 277 ASN A C 1
ATOM 2171 O O . ASN A 1 277 ? -18.165 -3.979 27.856 1.00 87.75 277 ASN A O 1
ATOM 2175 N N . PHE A 1 278 ? -16.204 -3.679 26.836 1.00 89.81 278 PHE A N 1
ATOM 2176 C CA . PHE A 1 278 ? -16.601 -2.445 26.171 1.00 89.81 278 PHE A CA 1
ATOM 2177 C C . PHE A 1 278 ? -17.724 -2.668 25.146 1.00 89.81 278 PHE A C 1
ATOM 2179 O O . PHE A 1 278 ? -18.621 -1.833 25.057 1.00 89.81 278 PHE A O 1
ATOM 2186 N N . PHE A 1 279 ? -17.740 -3.805 24.452 1.00 92.00 279 PHE A N 1
ATOM 2187 C CA . PHE A 1 279 ? -18.800 -4.172 23.503 1.00 92.00 279 PHE A CA 1
ATOM 2188 C C . PHE A 1 279 ? -20.018 -4.864 24.133 1.00 92.00 279 PHE A C 1
ATOM 2190 O O . PHE A 1 279 ? -20.954 -5.243 23.434 1.00 92.00 279 PHE A O 1
ATOM 2197 N N . ARG A 1 280 ? -20.038 -4.996 25.461 1.00 91.81 280 ARG A N 1
ATOM 2198 C CA . ARG A 1 280 ? -21.189 -5.483 26.229 1.00 91.81 280 ARG A CA 1
ATOM 2199 C C . ARG A 1 280 ? -21.882 -4.339 26.949 1.00 91.81 280 ARG A C 1
ATOM 2201 O O . ARG A 1 280 ? -21.236 -3.342 27.275 1.00 91.81 280 ARG A O 1
ATOM 2208 N N . VAL A 1 281 ? -23.174 -4.497 27.216 1.00 90.50 281 VAL A N 1
ATOM 2209 C CA . VAL A 1 281 ? -23.963 -3.516 27.972 1.00 90.50 281 VAL A CA 1
ATOM 2210 C C . VAL A 1 281 ? -23.940 -3.887 29.451 1.00 90.50 281 VAL A C 1
ATOM 2212 O O . VAL A 1 281 ? -24.137 -5.052 29.805 1.00 90.50 281 VAL A O 1
ATOM 2215 N N . LEU A 1 282 ? -23.682 -2.904 30.312 1.00 88.75 282 LEU A N 1
ATOM 2216 C CA . LEU A 1 282 ? -23.762 -3.050 31.759 1.00 88.75 282 LEU A CA 1
ATOM 2217 C C . LEU A 1 282 ? -25.210 -3.318 32.185 1.00 88.75 282 LEU A C 1
ATOM 2219 O O . LEU A 1 282 ? -26.135 -2.601 31.807 1.00 88.75 282 LEU A O 1
ATOM 2223 N N . CYS A 1 283 ? -25.393 -4.331 33.018 1.00 85.62 283 CYS A N 1
ATOM 2224 C CA . CYS A 1 283 ? -26.671 -4.702 33.607 1.00 85.62 283 CYS A CA 1
ATOM 2225 C C . CYS A 1 283 ? -26.484 -5.083 35.080 1.00 85.62 283 CYS A C 1
ATOM 2227 O O . CYS A 1 283 ? -25.364 -5.183 35.592 1.00 85.62 283 CYS A O 1
ATOM 2229 N N . LEU A 1 284 ? -27.600 -5.264 35.785 1.00 83.38 284 LEU A N 1
ATOM 2230 C CA . LEU A 1 284 ? -27.572 -5.720 37.170 1.00 83.38 284 LEU A CA 1
ATOM 2231 C C . LEU A 1 284 ? -26.933 -7.120 37.245 1.00 83.38 284 LEU A C 1
ATOM 2233 O O . LEU A 1 284 ? -27.166 -7.934 36.350 1.00 83.38 284 LEU A O 1
ATOM 2237 N N . PRO A 1 285 ? -26.173 -7.444 38.310 1.00 81.69 285 PRO A N 1
ATOM 2238 C CA . PRO A 1 285 ? -25.447 -8.714 38.405 1.00 81.69 285 PRO A CA 1
ATOM 2239 C C . PRO A 1 285 ? -26.323 -9.960 38.221 1.00 81.69 285 PRO A C 1
ATOM 2241 O O . PRO A 1 285 ? -25.857 -10.948 37.671 1.00 81.69 285 PRO A O 1
ATOM 2244 N N . HIS A 1 286 ? -27.596 -9.900 38.624 1.00 82.06 286 HIS A N 1
ATOM 2245 C CA . HIS A 1 286 ? -28.538 -11.017 38.504 1.00 82.06 286 HIS A CA 1
ATOM 2246 C C . HIS A 1 286 ? -29.093 -11.230 37.083 1.00 82.06 286 HIS A C 1
ATOM 2248 O O . HIS A 1 286 ? -29.679 -12.272 36.815 1.00 82.06 286 HIS A O 1
ATOM 2254 N N . GLN A 1 287 ? -28.943 -10.251 36.184 1.00 82.38 287 GLN A N 1
ATOM 2255 C CA . GLN A 1 287 ? -29.434 -10.307 34.796 1.00 82.38 287 GLN A CA 1
ATOM 2256 C C . GLN A 1 287 ? -28.300 -10.497 33.784 1.00 82.38 287 GLN A C 1
ATOM 2258 O O . GLN A 1 287 ? -28.554 -10.650 32.591 1.00 82.38 287 GLN A O 1
ATOM 2263 N N . GLY A 1 288 ? -27.048 -10.422 34.240 1.00 80.31 288 GLY A N 1
ATOM 2264 C CA . GLY A 1 288 ? -25.878 -10.492 33.379 1.00 80.31 288 GLY A CA 1
ATOM 2265 C C . GLY A 1 288 ? -25.483 -11.923 33.045 1.00 80.31 288 GLY A C 1
ATOM 2266 O O . GLY A 1 288 ? -25.401 -12.775 33.923 1.00 80.31 288 GLY A O 1
ATOM 2267 N N . ASN A 1 289 ? -25.139 -12.155 31.779 1.00 86.44 289 ASN A N 1
ATOM 2268 C CA . ASN A 1 289 ? -24.543 -13.415 31.328 1.00 86.44 289 ASN A CA 1
ATOM 2269 C C . ASN A 1 289 ? -23.084 -13.552 31.787 1.00 86.44 289 ASN A C 1
ATOM 2271 O O . ASN A 1 289 ? -22.558 -14.657 31.887 1.00 86.44 289 ASN A O 1
ATOM 2275 N N . VAL A 1 290 ? -22.404 -12.426 32.024 1.00 86.62 290 VAL A N 1
ATOM 2276 C CA . VAL A 1 290 ? -21.010 -12.389 32.473 1.00 86.62 290 VAL A CA 1
ATOM 2277 C C . VAL A 1 290 ? -20.884 -11.432 33.645 1.00 86.62 290 VAL A C 1
ATOM 2279 O O . VAL A 1 290 ? -21.302 -10.280 33.556 1.00 86.62 290 VAL A O 1
ATOM 2282 N N . VAL A 1 291 ? -20.259 -11.887 34.728 1.00 85.69 291 VAL A N 1
ATOM 2283 C CA . VAL A 1 291 ? -19.989 -11.066 35.912 1.00 85.69 291 VAL A CA 1
ATOM 2284 C C . VAL A 1 291 ? -18.504 -10.724 35.949 1.00 85.69 291 VAL A C 1
ATOM 2286 O O . VAL A 1 291 ? -17.650 -11.605 35.888 1.00 85.69 291 VAL A O 1
ATOM 2289 N N . GLN A 1 292 ? -18.191 -9.435 36.033 1.00 84.94 292 GLN A N 1
ATOM 2290 C CA . GLN A 1 292 ? -16.838 -8.946 36.264 1.00 84.94 292 GLN A CA 1
ATOM 2291 C C . GLN A 1 292 ? -16.716 -8.527 37.728 1.00 84.94 292 GLN A C 1
ATOM 2293 O O . GLN A 1 292 ? -17.478 -7.681 38.199 1.00 84.94 292 GLN A O 1
ATOM 2298 N N . VAL A 1 293 ? -15.739 -9.100 38.427 1.00 83.62 293 VAL A N 1
ATOM 2299 C CA . VAL A 1 293 ? -15.383 -8.714 39.794 1.00 83.62 293 VAL A CA 1
ATOM 2300 C C . VAL A 1 293 ? -14.161 -7.808 39.716 1.00 83.62 293 VAL A C 1
ATOM 2302 O O . VAL A 1 293 ? -13.081 -8.243 39.320 1.00 83.62 293 VAL A O 1
ATOM 2305 N N . GLU A 1 294 ? -14.335 -6.531 40.041 1.00 79.50 294 GLU A N 1
ATOM 2306 C CA . GLU A 1 294 ? -13.227 -5.587 40.171 1.00 79.50 294 GLU A CA 1
ATOM 2307 C C . GLU A 1 294 ? -12.838 -5.492 41.648 1.00 79.50 294 GLU A C 1
ATOM 2309 O O . GLU A 1 294 ? -13.613 -5.023 42.481 1.00 79.50 294 GLU A O 1
ATOM 2314 N N . ARG A 1 295 ? -11.626 -5.954 41.967 1.00 78.25 295 ARG A N 1
ATOM 2315 C CA . ARG A 1 295 ? -10.990 -5.766 43.273 1.00 78.25 295 ARG A CA 1
ATOM 2316 C C . ARG A 1 295 ? -10.038 -4.583 43.161 1.00 78.25 295 ARG A C 1
ATOM 2318 O O . ARG A 1 295 ? -9.157 -4.587 42.297 1.00 78.25 295 ARG A O 1
ATOM 2325 N N . ARG A 1 296 ? -10.201 -3.570 44.013 1.00 70.25 296 ARG A N 1
ATOM 2326 C CA . ARG A 1 296 ? -9.156 -2.559 44.193 1.00 70.25 296 ARG A CA 1
ATOM 2327 C C . ARG A 1 296 ? -8.018 -3.232 44.945 1.00 70.25 296 ARG A C 1
ATOM 2329 O O . ARG A 1 296 ? -8.146 -3.504 46.129 1.00 70.25 296 ARG A O 1
ATOM 2336 N N . LEU A 1 297 ? -6.938 -3.559 44.239 1.00 65.88 297 LEU A N 1
ATOM 2337 C CA . LEU A 1 297 ? -5.688 -3.846 44.924 1.00 65.88 297 LEU A CA 1
ATOM 2338 C C . LEU A 1 297 ? -5.199 -2.515 45.482 1.00 65.88 297 LEU A C 1
ATOM 2340 O O . LEU A 1 297 ? -4.828 -1.630 44.707 1.00 65.88 297 LEU A O 1
ATOM 2344 N N . ASP A 1 298 ? -5.236 -2.369 46.804 1.00 60.66 298 ASP A N 1
ATOM 2345 C CA . ASP A 1 298 ? -4.424 -1.351 47.452 1.00 60.66 298 ASP A CA 1
ATOM 2346 C C . ASP A 1 298 ? -2.993 -1.612 47.000 1.00 60.66 298 ASP A C 1
ATOM 2348 O O . ASP A 1 298 ? -2.472 -2.721 47.147 1.00 60.66 298 ASP A O 1
ATOM 2352 N N . ALA A 1 299 ? -2.389 -0.619 46.349 1.00 53.50 299 ALA A N 1
ATOM 2353 C CA . ALA A 1 299 ? -0.992 -0.705 45.991 1.00 53.50 299 ALA A CA 1
ATOM 2354 C C . ALA A 1 299 ? -0.231 -0.886 47.305 1.00 53.50 299 ALA A C 1
ATOM 2356 O O . ALA A 1 299 ? -0.090 0.058 48.080 1.00 53.50 299 ALA A O 1
ATOM 2357 N N . THR A 1 300 ? 0.237 -2.104 47.576 1.00 54.03 300 THR A N 1
ATOM 2358 C CA . THR A 1 300 ? 1.308 -2.320 48.538 1.00 54.03 300 THR A CA 1
ATOM 2359 C C . THR A 1 300 ? 2.500 -1.568 47.978 1.00 54.03 300 THR A C 1
ATOM 2361 O O . THR A 1 300 ? 3.225 -2.072 47.122 1.00 54.03 300 THR A O 1
ATOM 2364 N N . LEU A 1 301 ? 2.623 -0.307 48.387 1.00 48.72 301 LEU A N 1
ATOM 2365 C CA . LEU A 1 301 ? 3.787 0.525 48.170 1.00 48.72 301 LEU A CA 1
ATOM 2366 C C . LEU A 1 301 ? 4.953 -0.196 48.844 1.00 48.72 301 LEU A C 1
ATOM 2368 O O . LEU A 1 301 ? 5.206 -0.023 50.032 1.00 48.72 301 LEU A O 1
ATOM 2372 N N . MET A 1 302 ? 5.655 -1.032 48.081 1.00 51.22 302 MET A N 1
ATOM 2373 C CA . MET A 1 302 ? 7.038 -1.385 48.376 1.00 51.22 302 MET A CA 1
ATOM 2374 C C . MET A 1 302 ? 7.874 -0.124 48.127 1.00 51.22 302 MET A C 1
ATOM 2376 O O . MET A 1 302 ? 8.531 0.029 47.103 1.00 51.22 302 MET A O 1
ATOM 2380 N N . LEU A 1 303 ? 7.748 0.839 49.041 1.00 54.12 303 LEU A N 1
ATOM 2381 C CA . LEU A 1 303 ? 8.656 1.968 49.194 1.00 54.12 303 LEU A CA 1
ATOM 2382 C C . LEU A 1 303 ? 9.917 1.426 49.863 1.00 54.12 303 LEU A C 1
ATOM 2384 O O . LEU A 1 303 ? 10.077 1.542 51.072 1.00 54.12 303 LEU A O 1
ATOM 2388 N N . ASP A 1 304 ? 10.784 0.800 49.076 1.00 52.91 304 ASP A N 1
ATOM 2389 C CA . ASP A 1 304 ? 12.170 0.581 49.491 1.00 52.91 304 ASP A CA 1
ATOM 2390 C C . ASP A 1 304 ? 13.132 0.683 48.304 1.00 52.91 304 ASP A C 1
ATOM 2392 O O . ASP A 1 304 ? 14.076 -0.084 48.176 1.00 52.91 304 ASP A O 1
ATOM 2396 N N . ASP A 1 305 ? 12.881 1.640 47.402 1.00 53.94 305 ASP A N 1
ATOM 2397 C CA . ASP A 1 305 ? 13.860 2.002 46.379 1.00 53.94 305 ASP A CA 1
ATOM 2398 C C . ASP A 1 305 ? 14.033 3.518 46.297 1.00 53.94 305 ASP A C 1
ATOM 2400 O O . ASP A 1 305 ? 13.178 4.278 45.833 1.00 53.94 305 ASP A O 1
ATOM 2404 N N . ASN A 1 306 ? 15.206 3.934 46.767 1.00 59.41 306 ASN A N 1
ATOM 2405 C CA . ASN A 1 306 ? 15.721 5.290 46.912 1.00 59.41 306 ASN A CA 1
ATOM 2406 C C . ASN A 1 306 ? 16.039 5.933 45.540 1.00 59.41 306 ASN A C 1
ATOM 2408 O O . ASN A 1 306 ? 17.138 6.429 45.293 1.00 59.41 306 ASN A O 1
ATOM 2412 N N . SER A 1 307 ? 15.103 5.860 44.590 1.00 70.44 307 SER A N 1
ATOM 2413 C CA . SER A 1 307 ? 15.299 6.352 43.227 1.00 70.44 307 SER A CA 1
ATOM 2414 C C . SER A 1 307 ? 15.034 7.860 43.137 1.00 70.44 307 SER A C 1
ATOM 2416 O O . SER A 1 307 ? 14.007 8.379 43.581 1.00 70.44 307 SER A O 1
ATOM 2418 N N . ALA A 1 308 ? 15.964 8.591 42.513 1.00 72.06 308 ALA A N 1
ATOM 2419 C CA . ALA A 1 308 ? 15.913 10.052 42.372 1.00 72.06 308 ALA A CA 1
ATOM 2420 C C . ALA A 1 308 ? 14.637 10.569 41.673 1.00 72.06 308 ALA A C 1
ATOM 2422 O O . ALA A 1 308 ? 14.242 11.720 41.859 1.00 72.06 308 ALA A O 1
ATOM 2423 N N . LEU A 1 309 ? 13.977 9.712 40.889 1.00 69.31 309 LEU A N 1
ATOM 2424 C CA . LEU A 1 309 ? 12.733 10.011 40.184 1.00 69.31 309 LEU A CA 1
ATOM 2425 C C . LEU A 1 309 ? 11.536 10.124 41.141 1.00 69.31 309 LEU A C 1
ATOM 2427 O O . LEU A 1 309 ? 10.734 11.044 40.993 1.00 69.31 309 LEU A O 1
ATOM 2431 N N . LEU A 1 310 ? 11.458 9.270 42.168 1.00 70.69 310 LEU A N 1
ATOM 2432 C CA . LEU A 1 310 ? 10.424 9.352 43.209 1.00 70.69 310 LEU A CA 1
ATOM 2433 C C . LEU A 1 310 ? 10.598 10.598 44.082 1.00 70.69 310 LEU A C 1
ATOM 2435 O O . LEU A 1 310 ? 9.619 11.279 44.383 1.00 70.69 310 LEU A O 1
ATOM 2439 N N . ALA A 1 311 ? 11.844 10.961 44.406 1.00 74.38 311 ALA A N 1
ATOM 2440 C CA . ALA A 1 311 ? 12.141 12.206 45.115 1.00 74.38 311 ALA A CA 1
ATOM 2441 C C . ALA A 1 311 ? 11.685 13.438 44.316 1.00 74.38 311 ALA A C 1
ATOM 2443 O O . ALA A 1 311 ? 11.187 14.409 44.885 1.00 74.38 311 ALA A O 1
ATOM 2444 N N . LEU A 1 312 ? 11.811 13.388 42.987 1.00 77.06 312 LEU A N 1
ATOM 2445 C CA . LEU A 1 312 ? 11.350 14.449 42.100 1.00 77.06 312 LEU A CA 1
ATOM 2446 C C . LEU A 1 312 ? 9.820 14.537 42.092 1.00 77.06 312 LEU A C 1
ATOM 2448 O O . LEU A 1 312 ? 9.287 15.625 42.282 1.00 77.06 312 LEU A O 1
ATOM 2452 N N . VAL A 1 313 ? 9.110 13.413 41.971 1.00 79.56 313 VAL A N 1
ATOM 2453 C CA . VAL A 1 313 ? 7.635 13.382 42.005 1.00 79.56 313 VAL A CA 1
ATOM 2454 C C . VAL A 1 313 ? 7.091 13.899 43.344 1.00 79.56 313 VAL A C 1
ATOM 2456 O O . VAL A 1 313 ? 6.220 14.770 43.349 1.00 79.56 313 VAL A O 1
ATOM 2459 N N . HIS A 1 314 ? 7.674 13.490 44.474 1.00 74.31 314 HIS A N 1
ATOM 2460 C CA . HIS A 1 314 ? 7.275 13.986 45.798 1.00 74.31 314 HIS A CA 1
ATOM 2461 C C . HIS A 1 314 ? 7.486 15.498 45.964 1.00 74.31 314 HIS A C 1
ATOM 2463 O O . HIS A 1 314 ? 6.668 16.194 46.574 1.00 74.31 314 HIS A O 1
ATOM 2469 N N . ARG A 1 315 ? 8.569 16.035 45.392 1.00 76.88 315 ARG A N 1
ATOM 2470 C CA . ARG A 1 315 ? 8.877 17.473 45.423 1.00 76.88 315 ARG A CA 1
ATOM 2471 C C . ARG A 1 315 ? 7.892 18.303 44.600 1.00 76.88 315 ARG A C 1
ATOM 2473 O O . ARG A 1 315 ? 7.721 19.487 44.871 1.00 76.88 315 ARG A O 1
ATOM 2480 N N . TRP A 1 316 ? 7.261 17.699 43.595 1.00 76.06 316 TRP A N 1
ATOM 2481 C CA . TRP A 1 316 ? 6.185 18.324 42.827 1.00 76.06 316 TRP A CA 1
ATOM 2482 C C . TRP A 1 316 ? 4.840 18.239 43.548 1.00 76.06 316 TRP A C 1
ATOM 2484 O O . TRP A 1 316 ? 4.080 19.205 43.530 1.00 76.06 316 TRP A O 1
ATOM 2494 N N . GLU A 1 317 ? 4.562 17.126 44.222 1.00 71.94 317 GLU A N 1
ATOM 2495 C CA . GLU A 1 317 ? 3.301 16.914 44.935 1.00 71.94 317 GLU A CA 1
ATOM 2496 C C . GLU A 1 317 ? 3.171 17.814 46.175 1.00 71.94 317 GLU A C 1
ATOM 2498 O O . GLU A 1 317 ? 2.139 18.447 46.388 1.00 71.94 317 GLU A O 1
ATOM 2503 N N . THR A 1 318 ? 4.266 17.996 46.917 1.00 72.50 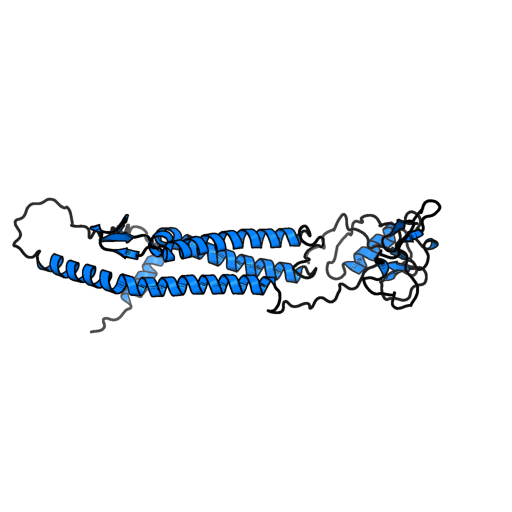318 THR A N 1
ATOM 2504 C CA . THR A 1 318 ? 4.356 18.918 48.069 1.00 72.50 318 THR A CA 1
ATOM 2505 C C . THR A 1 318 ? 4.348 20.403 47.691 1.00 72.50 318 THR A C 1
ATOM 2507 O O . THR A 1 318 ? 4.254 21.263 48.564 1.00 72.50 318 THR A O 1
ATOM 2510 N N . ARG A 1 319 ? 4.424 20.730 46.393 1.00 62.38 319 ARG A N 1
ATOM 2511 C CA . ARG A 1 319 ? 4.439 22.111 45.889 1.00 62.38 319 ARG A CA 1
ATOM 2512 C C . ARG A 1 319 ? 3.054 22.650 45.525 1.00 62.38 319 ARG A C 1
ATOM 2514 O O . ARG A 1 319 ? 2.957 23.812 45.134 1.00 62.38 319 ARG A O 1
ATOM 2521 N N . LYS A 1 320 ? 1.978 21.861 45.646 1.00 46.16 320 LYS A N 1
ATOM 2522 C CA . LYS A 1 320 ? 0.622 22.422 45.551 1.00 46.16 320 LYS A CA 1
ATOM 2523 C C . LYS A 1 320 ? 0.301 23.191 46.842 1.00 46.16 320 LYS A C 1
ATOM 2525 O O . LYS A 1 320 ? 0.327 22.585 47.910 1.00 46.16 320 LYS A O 1
ATOM 2530 N N . PRO A 1 321 ? -0.003 24.500 46.772 1.00 47.09 321 PRO A N 1
ATOM 2531 C CA . PRO A 1 321 ? -0.424 25.250 47.940 1.00 47.09 321 PRO A CA 1
ATOM 2532 C C . PRO A 1 321 ? -1.808 24.774 48.380 1.00 47.09 321 PRO A C 1
ATOM 2534 O O . PRO A 1 321 ? -2.702 24.585 47.551 1.00 47.09 321 PRO A O 1
ATOM 2537 N N . SER A 1 322 ? -1.964 24.614 49.693 1.00 48.69 322 SER A N 1
ATOM 2538 C CA . SER A 1 322 ? -3.253 24.574 50.373 1.00 48.69 322 SER A CA 1
ATOM 2539 C C . SER A 1 322 ? -4.116 25.725 49.858 1.00 48.69 322 SER A C 1
ATOM 2541 O O . SER A 1 322 ? -3.835 26.893 50.131 1.00 48.69 322 SER A O 1
ATOM 2543 N N . THR A 1 323 ? -5.135 25.401 49.073 1.00 42.34 323 THR A N 1
ATOM 2544 C CA . THR A 1 323 ? -6.246 26.319 48.842 1.00 42.34 323 THR A CA 1
ATOM 2545 C C . THR A 1 323 ? -7.127 26.195 50.076 1.00 42.34 323 THR A C 1
ATOM 2547 O O . THR A 1 323 ? -7.607 25.103 50.379 1.00 42.34 323 THR A O 1
ATOM 2550 N N . GLY A 1 324 ? -7.158 27.279 50.856 1.00 40.78 324 GLY A N 1
ATOM 2551 C CA . GLY A 1 324 ? -8.029 27.437 52.019 1.00 40.78 324 GLY A CA 1
ATOM 2552 C C . GLY A 1 324 ? -9.485 27.638 51.641 1.00 40.78 324 GLY A C 1
ATOM 2553 O O . GLY A 1 324 ? -9.778 27.764 50.429 1.00 40.78 324 GLY A O 1
#

Radius of gyration: 35.97 Å; Cα contacts (8 Å, |Δi|>4): 376; chains: 1; bounding box: 63×47×113 Å

pLDDT: mean 80.19, std 14.39, range [35.88, 96.38]

Sequence (324 aa):
QCPLLNKQDMSCPLICTTKPEYCPPGLEPDCPRGQSLCGDGTCQKDCSLILNQCNCGAETYPYGAPLYPCKASGTVDIPSFNPSNKSALVIDACARSLNLSQSDYGVWGEDNSKGVWADCPKKGYPRNFTYTEPLWLVIWTVAAAEVFLLLTWTMFKRFAERNVGVHISSNRSQMSDEKKLPQVDIQEGVREEDFQLKGYSDHVYGTLAFYSVIFVSVGWVVLLSVITADYYGKITGIEKGLAKANASLSGYFFIITWYLAVLWFLVNNVFRARLRNFFRVLCLPHQGNVVQVERRLDATLMLDDNSALLALVHRWETRKPSTG